Protein AF-A0A2G5R0F3-F1 (afdb_monomer_lite)

Foldseek 3Di:
DDPDPPPVVVVVVVVVVVVVVVLVVVLVVQCVDPLNVVLLVLLVLLLVLLLLLLVLQLVLCVVPVQQCQAQQLNVCSVVLSVLSVQLSVCLSQLVLLSNLLSLLVSLLSLLLRLLLCVVCVRDGVVVSVVVVVVCVPPDSLVSLVSDDFDQFDPVVNVCRSVLSVVLSVVSCVSVDDDPVVVVVQVVCVVVVNHRSSDHSVRSNVSSVSSSSSSLSSSLSSLRSGDLVSVLCCVVVRVVVVVVSPNCPPNRVVSNSVSNPCVVVPDDDD

pLDDT: mean 87.66, std 11.64, range [39.38, 98.75]

Radius of gyration: 23.05 Å; chains: 1; bounding box: 52×32×88 Å

Sequence (269 aa):
MTEPSDDPLAQHLAEIVQTRQAAMDAHAALRQSQPFLNACRRTETLVGDYGLALNAISLMSTRSPTFEAARLSIRIADLLIESAVATMAHIREGLLNPAHREMRFLLEASIKAWWCDSVEPEGEVERKLDFLDDLGAARFRDIVDGLRPRLIAAEEAAGLVHKVTNLYKKLSTRVHASTGGVGVDLRRFERGQYVGFEGVGDLNKANAQFAEVLDISLACAFEAFDGGLLGDIFVQVLDDHPKWAFHKTPLVRSISSHFDYKAERQPPR

Secondary structure (DSSP, 8-state):
-PPPP--HHHHHHHHHHHHHHHHHHHHHHHHHSHHHHHHHHHHHHHHHHHHHHHHHHHHHHTTSHHHHHH-HHHHTHHHHHHHHHHHHHHHHTT-HHHHHHHHHHHHHHHHHHHHHHHHSSSS-HHHHHHHHHHGGG--HHHHHHT---SSS-HHHHHHHHHHHHHHHHHHHTTTS--HHHHHHHHHHHTTT--TT---HHHHHHHHHHHHHHHHHHHHHHHHTS-HHHHHHHIIIIITTSTT-TTTTSHHHHHHHHHT--TTTTSPP-

Structure (mmCIF, N/CA/C/O backbone):
data_AF-A0A2G5R0F3-F1
#
_entry.id   AF-A0A2G5R0F3-F1
#
loop_
_atom_site.group_PDB
_atom_site.id
_atom_site.type_sym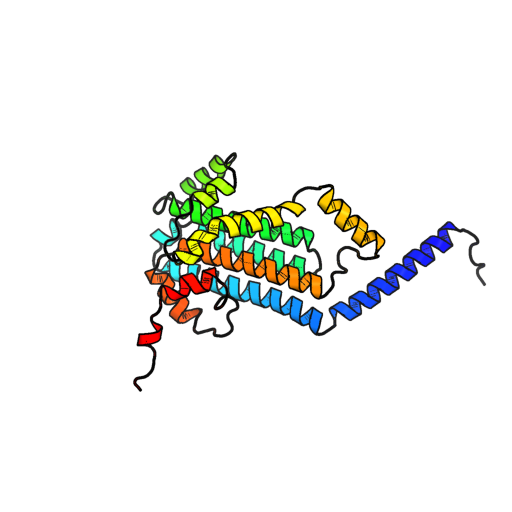bol
_atom_site.label_atom_id
_atom_site.label_alt_id
_atom_site.label_comp_id
_atom_site.label_asym_id
_atom_site.label_entity_id
_atom_site.label_seq_id
_atom_site.pdbx_PDB_ins_code
_atom_site.Cartn_x
_atom_site.Cartn_y
_atom_site.Cartn_z
_atom_site.occupancy
_atom_site.B_iso_or_equiv
_atom_site.auth_seq_id
_atom_site.auth_comp_id
_atom_site.auth_asym_id
_atom_site.auth_atom_id
_atom_site.pdbx_PDB_model_num
ATOM 1 N N . MET A 1 1 ? -26.617 -17.427 51.571 1.00 39.38 1 MET A N 1
ATOM 2 C CA . MET A 1 1 ? -26.698 -15.957 51.478 1.00 39.38 1 MET A CA 1
ATOM 3 C C . MET A 1 1 ? -25.323 -15.428 51.823 1.00 39.38 1 MET A C 1
ATOM 5 O O . MET A 1 1 ? -24.979 -15.393 52.992 1.00 39.38 1 MET A O 1
ATOM 9 N N . THR A 1 2 ? -24.489 -15.191 50.818 1.00 43.16 2 THR A N 1
ATOM 10 C CA . THR A 1 2 ? -23.173 -14.570 51.000 1.00 43.16 2 THR A CA 1
ATOM 11 C C . THR A 1 2 ? -23.390 -13.066 51.069 1.00 43.16 2 THR A C 1
ATOM 13 O O . THR A 1 2 ? -23.987 -12.508 50.148 1.00 43.16 2 THR A O 1
ATOM 16 N N . GLU A 1 3 ? -22.995 -12.444 52.178 1.00 51.59 3 GLU A N 1
ATOM 17 C CA . GLU A 1 3 ? -23.032 -10.990 52.341 1.00 51.59 3 GLU A CA 1
ATOM 18 C C . GLU A 1 3 ? -22.302 -10.317 51.165 1.00 51.59 3 GLU A C 1
ATOM 20 O O . GLU A 1 3 ? -21.252 -10.817 50.743 1.00 51.59 3 GLU A O 1
ATOM 25 N N . PRO A 1 4 ? -22.844 -9.227 50.590 1.00 54.09 4 PRO A N 1
ATOM 26 C CA . PRO A 1 4 ? -22.078 -8.420 49.653 1.00 54.09 4 PRO A CA 1
ATOM 27 C C . PRO A 1 4 ? -20.847 -7.913 50.404 1.00 54.09 4 PRO A C 1
ATOM 29 O O . PRO A 1 4 ? -20.977 -7.329 51.475 1.00 54.09 4 PRO A O 1
ATOM 32 N N . SER A 1 5 ? -19.648 -8.189 49.891 1.00 57.78 5 SER A N 1
ATOM 33 C CA . SER A 1 5 ? -18.439 -7.692 50.537 1.00 57.78 5 SER A CA 1
ATOM 34 C C . SER A 1 5 ? -18.484 -6.163 50.537 1.00 57.78 5 SER A C 1
ATOM 36 O O . SER A 1 5 ? -18.477 -5.549 49.468 1.00 57.78 5 SER A O 1
ATOM 38 N N . ASP A 1 6 ? -18.478 -5.557 51.721 1.00 67.06 6 ASP A N 1
ATOM 39 C CA . ASP A 1 6 ? -18.324 -4.111 51.947 1.00 67.06 6 ASP A CA 1
ATOM 40 C C . ASP A 1 6 ? -16.930 -3.585 51.544 1.00 67.06 6 ASP A C 1
ATOM 42 O O . ASP A 1 6 ? -16.560 -2.469 51.895 1.00 67.06 6 ASP A O 1
ATOM 46 N N . ASP A 1 7 ? -16.135 -4.376 50.814 1.00 82.12 7 ASP A N 1
ATOM 47 C CA . ASP A 1 7 ? -14.859 -3.960 50.243 1.00 82.12 7 ASP A CA 1
ATOM 48 C C . ASP A 1 7 ? -15.104 -2.996 49.062 1.00 82.12 7 ASP A C 1
ATOM 50 O O . ASP A 1 7 ? -15.545 -3.432 47.988 1.00 82.12 7 ASP A O 1
ATOM 54 N N . PRO A 1 8 ? -14.795 -1.692 49.211 1.00 82.94 8 PRO A N 1
ATOM 55 C CA . PRO A 1 8 ? -15.006 -0.703 48.157 1.00 82.94 8 PRO A CA 1
ATOM 56 C C . PRO A 1 8 ? -14.179 -0.998 46.900 1.00 82.94 8 PRO A C 1
ATOM 58 O O . PRO A 1 8 ? -14.578 -0.630 45.795 1.00 82.94 8 PRO A O 1
ATOM 61 N N . LEU A 1 9 ? -13.040 -1.690 47.041 1.00 85.31 9 LEU A N 1
ATOM 62 C CA . LEU A 1 9 ? -12.223 -2.114 45.908 1.00 85.31 9 LEU A CA 1
ATOM 63 C C . LEU A 1 9 ? -12.938 -3.206 45.103 1.00 85.31 9 LEU A C 1
ATOM 65 O O . LEU A 1 9 ? -12.958 -3.144 43.874 1.00 85.31 9 LEU A O 1
ATOM 69 N N . ALA A 1 10 ? -13.550 -4.182 45.778 1.00 86.56 10 ALA A N 1
ATOM 70 C CA . ALA A 1 10 ? -14.300 -5.258 45.133 1.00 86.56 10 ALA A CA 1
ATOM 71 C C . ALA A 1 10 ? -15.528 -4.725 44.377 1.00 86.56 10 ALA A C 1
ATOM 73 O O . ALA A 1 10 ? -15.791 -5.156 43.253 1.00 86.56 10 ALA A O 1
ATOM 74 N N . GLN A 1 11 ? -16.233 -3.744 44.952 1.00 84.62 11 GLN A N 1
ATOM 75 C CA . GLN A 1 11 ? -17.357 -3.070 44.294 1.00 84.62 11 GLN A CA 1
ATOM 76 C C . GLN A 1 11 ? -16.895 -2.301 43.047 1.00 84.62 11 GLN A C 1
ATOM 78 O O . GLN A 1 11 ? -17.442 -2.501 41.963 1.00 84.62 11 GLN A O 1
ATOM 83 N N . HIS A 1 12 ? -15.823 -1.512 43.158 1.00 84.25 12 HIS A N 1
ATOM 84 C CA . HIS A 1 12 ? -15.286 -0.761 42.022 1.00 84.25 12 HIS A CA 1
ATOM 85 C C . HIS A 1 12 ? -14.750 -1.671 40.902 1.00 84.25 12 HIS A C 1
ATOM 87 O O . HIS A 1 12 ? -14.950 -1.410 39.715 1.00 84.25 12 HIS A O 1
ATOM 93 N N . LEU A 1 13 ? -14.102 -2.785 41.257 1.00 86.62 13 LEU A N 1
ATOM 94 C CA . 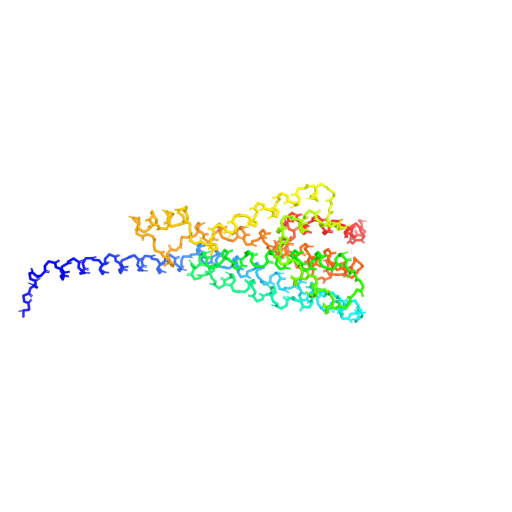LEU A 1 13 ? -13.669 -3.792 40.287 1.00 86.62 13 LEU A CA 1
ATOM 95 C C . LEU A 1 13 ? -14.859 -4.439 39.572 1.00 86.62 13 LEU A C 1
ATOM 97 O O . LEU A 1 13 ? -14.799 -4.620 38.355 1.00 86.62 13 LEU A O 1
ATOM 101 N N . ALA A 1 14 ? -15.940 -4.753 40.290 1.00 88.06 14 ALA A N 1
ATOM 102 C CA . ALA A 1 14 ? -17.153 -5.304 39.692 1.00 88.06 14 ALA A CA 1
ATOM 103 C C . ALA A 1 14 ? -17.791 -4.328 38.686 1.00 88.06 14 ALA A C 1
ATOM 105 O O . ALA A 1 14 ? -18.145 -4.741 37.580 1.00 88.06 14 ALA A O 1
ATOM 106 N N . GLU A 1 15 ? -17.850 -3.032 39.011 1.00 85.62 15 GLU A N 1
ATOM 107 C CA . GLU A 1 15 ? -18.333 -1.979 38.103 1.00 85.62 15 GLU A CA 1
ATOM 108 C C . GLU A 1 15 ? -17.473 -1.858 36.834 1.00 85.62 15 GLU A C 1
ATOM 110 O O . GLU A 1 15 ? -18.000 -1.779 35.717 1.00 85.62 15 GLU A O 1
ATOM 115 N N . ILE A 1 16 ? -16.141 -1.893 36.977 1.00 85.19 16 ILE A N 1
ATOM 116 C CA . ILE A 1 16 ? -15.206 -1.877 35.841 1.00 85.19 16 ILE A CA 1
ATOM 117 C C . ILE A 1 16 ? -15.421 -3.108 34.955 1.00 85.19 16 ILE A C 1
ATOM 119 O O . ILE A 1 16 ? -15.477 -2.980 33.728 1.00 85.19 16 ILE A O 1
ATOM 123 N N . VAL A 1 17 ? -15.538 -4.298 35.552 1.00 86.44 17 VAL A N 1
ATOM 124 C CA . VAL A 1 17 ? -15.759 -5.553 34.819 1.00 86.44 17 VAL A CA 1
ATOM 125 C C . VAL A 1 17 ? -17.082 -5.509 34.062 1.00 86.44 17 VAL A C 1
ATOM 127 O O . VAL A 1 17 ? -17.103 -5.807 32.869 1.00 86.44 17 VAL A O 1
ATOM 130 N N . GLN A 1 18 ? -18.165 -5.073 34.706 1.00 87.12 18 GLN A N 1
ATOM 131 C CA . GLN A 1 18 ? -19.479 -4.974 34.076 1.00 87.12 18 GLN A CA 1
ATOM 132 C C . GLN A 1 18 ? -19.479 -3.981 32.906 1.00 87.12 18 GLN A C 1
ATOM 134 O O . GLN A 1 18 ? -19.981 -4.294 31.825 1.00 87.12 18 GLN A O 1
ATOM 139 N N . THR A 1 19 ? -18.865 -2.810 33.091 1.00 84.50 19 THR A N 1
ATOM 140 C CA . THR A 1 19 ? -18.749 -1.787 32.039 1.00 84.50 19 THR A CA 1
ATOM 141 C C . THR A 1 19 ? -17.955 -2.311 30.841 1.00 84.50 19 THR A C 1
ATOM 143 O O . THR A 1 19 ? -18.348 -2.112 29.690 1.00 84.50 19 THR A O 1
ATOM 146 N N . ARG A 1 20 ? -16.854 -3.029 31.097 1.00 82.62 20 ARG A N 1
ATOM 147 C CA . ARG A 1 20 ? -16.044 -3.652 30.042 1.00 82.62 20 ARG A CA 1
ATOM 148 C C . ARG A 1 20 ? -16.799 -4.752 29.311 1.00 82.62 20 ARG A C 1
ATOM 150 O O . ARG A 1 20 ? -16.728 -4.794 28.087 1.00 82.62 20 ARG A O 1
ATOM 157 N N . GLN A 1 21 ? -17.543 -5.593 30.026 1.00 87.19 21 GLN A N 1
ATOM 158 C CA . GLN A 1 21 ? -18.333 -6.654 29.408 1.00 87.19 21 GLN A CA 1
ATOM 159 C C . GLN A 1 21 ? -19.395 -6.077 28.463 1.00 87.19 21 GLN A C 1
ATOM 161 O O . GLN A 1 21 ? -19.481 -6.496 27.313 1.00 87.19 21 GLN A O 1
ATOM 166 N N . ALA A 1 22 ? -20.124 -5.043 28.894 1.00 86.38 22 ALA A N 1
ATOM 167 C CA . ALA A 1 22 ? -21.110 -4.376 28.044 1.00 86.38 22 ALA A CA 1
ATOM 168 C C . ALA A 1 22 ? -20.476 -3.769 26.776 1.00 86.38 22 ALA A C 1
ATOM 170 O O . ALA A 1 22 ? -21.034 -3.880 25.683 1.00 86.38 22 ALA A O 1
ATOM 171 N N . ALA A 1 23 ? -19.290 -3.162 26.900 1.00 84.19 23 ALA A N 1
ATOM 172 C CA . ALA A 1 23 ? -18.545 -2.652 25.752 1.00 84.19 23 ALA A CA 1
ATOM 173 C C . ALA A 1 23 ? -18.108 -3.782 24.802 1.00 84.19 23 ALA A C 1
ATOM 175 O O . ALA A 1 23 ? -18.239 -3.641 23.584 1.00 84.19 23 ALA A O 1
ATOM 176 N N . MET A 1 24 ? -17.618 -4.905 25.343 1.00 87.19 24 MET A N 1
ATOM 177 C CA . MET A 1 24 ? -17.235 -6.095 24.572 1.00 87.19 24 MET A CA 1
ATOM 178 C C . MET A 1 24 ? -18.415 -6.659 23.781 1.00 87.19 24 MET A C 1
ATOM 180 O O . MET A 1 24 ? -18.272 -6.903 22.584 1.00 87.19 24 MET A O 1
ATOM 184 N N . ASP A 1 25 ? -19.581 -6.797 24.409 1.00 90.31 25 ASP A N 1
ATOM 185 C CA . ASP A 1 25 ? -20.785 -7.329 23.765 1.00 90.31 25 ASP A CA 1
ATOM 186 C C . ASP A 1 25 ? -21.283 -6.393 22.653 1.00 90.31 25 ASP A C 1
ATOM 188 O O . ASP A 1 25 ? -21.579 -6.833 21.538 1.00 90.31 25 ASP A O 1
ATOM 192 N N . ALA A 1 26 ? -21.298 -5.080 22.915 1.00 88.56 26 ALA A N 1
ATOM 193 C CA . ALA A 1 26 ? -21.650 -4.074 21.916 1.00 88.56 26 ALA A CA 1
ATOM 194 C C . ALA A 1 26 ? -20.696 -4.105 20.711 1.00 88.56 26 ALA A C 1
ATOM 196 O O . ALA A 1 26 ? -21.127 -4.010 19.558 1.00 88.56 26 ALA A O 1
ATOM 197 N N . HIS A 1 27 ? -19.398 -4.280 20.957 1.00 89.25 27 HIS A N 1
ATOM 198 C CA . HIS A 1 27 ? -18.410 -4.382 19.891 1.00 89.25 27 HIS A CA 1
ATOM 199 C C . HIS A 1 27 ? -18.498 -5.707 19.126 1.00 89.25 27 HIS A C 1
ATOM 201 O O . HIS A 1 27 ? -18.368 -5.725 17.903 1.00 89.25 27 HIS A O 1
ATOM 207 N N . ALA A 1 28 ? -18.775 -6.818 19.808 1.00 90.94 28 ALA A N 1
ATOM 208 C CA . ALA A 1 28 ? -19.027 -8.098 19.157 1.00 90.94 28 ALA A CA 1
ATOM 209 C C . ALA A 1 28 ? -20.223 -7.994 18.196 1.00 90.94 28 ALA A C 1
ATOM 211 O O . ALA A 1 28 ? -20.120 -8.419 17.044 1.00 90.94 28 ALA A O 1
ATOM 212 N N . ALA A 1 29 ? -21.310 -7.339 18.617 1.00 93.38 29 ALA A N 1
ATOM 213 C CA . ALA A 1 29 ? -22.451 -7.049 17.750 1.00 93.38 29 ALA A CA 1
ATOM 214 C C . ALA A 1 29 ? -22.066 -6.144 16.563 1.00 93.38 29 ALA A C 1
ATOM 216 O O . ALA A 1 29 ? -22.465 -6.410 15.427 1.00 93.38 29 ALA A O 1
ATOM 217 N N . LEU A 1 30 ? -21.234 -5.117 16.787 1.00 92.12 30 LEU A N 1
ATOM 218 C CA . LEU A 1 30 ? -20.715 -4.262 15.716 1.00 92.12 30 LEU A CA 1
ATOM 219 C C . LEU A 1 30 ? -19.907 -5.058 14.683 1.00 92.12 30 LEU A C 1
ATOM 221 O O . LEU A 1 30 ? -20.104 -4.853 13.485 1.00 92.12 30 LEU A O 1
ATOM 225 N N . ARG A 1 31 ? -19.039 -5.983 15.113 1.00 92.44 31 ARG A N 1
ATOM 226 C CA . ARG A 1 31 ? -18.227 -6.820 14.209 1.00 92.44 31 ARG A CA 1
ATOM 227 C C . ARG A 1 31 ? -19.076 -7.723 13.312 1.00 92.44 31 ARG A C 1
ATOM 229 O O . ARG A 1 31 ? -18.654 -8.032 12.202 1.00 92.44 31 ARG A O 1
ATOM 236 N N . GLN A 1 32 ? -20.273 -8.098 13.763 1.00 95.25 32 GLN A N 1
ATOM 237 C CA . GLN A 1 32 ? -21.244 -8.861 12.968 1.00 95.25 32 GLN A CA 1
ATOM 238 C C . GLN A 1 32 ? -22.123 -7.980 12.071 1.00 95.25 32 GLN A C 1
ATOM 240 O O . GLN A 1 32 ? -22.866 -8.485 11.230 1.00 95.25 32 GLN A O 1
ATOM 245 N N . SER A 1 33 ? -22.059 -6.656 12.223 1.00 96.56 33 SER A N 1
ATOM 246 C CA . SER A 1 33 ? -22.854 -5.745 11.406 1.00 96.56 33 SER A CA 1
ATOM 247 C C . SER A 1 33 ? -22.384 -5.739 9.949 1.00 96.56 33 SER A C 1
ATOM 249 O O . SER A 1 33 ? -21.187 -5.769 9.644 1.00 96.56 33 SER A O 1
ATOM 251 N N . GLN A 1 34 ? -23.336 -5.619 9.022 1.00 97.81 34 GLN A N 1
ATOM 252 C CA . GLN A 1 34 ? -23.036 -5.578 7.591 1.00 97.81 34 GLN A CA 1
ATOM 253 C C . GLN A 1 34 ? -22.029 -4.476 7.201 1.00 97.81 34 GLN A C 1
ATOM 255 O O . GLN A 1 34 ? -21.143 -4.760 6.392 1.00 97.81 34 GLN A O 1
ATOM 260 N N . PRO A 1 35 ? -22.092 -3.245 7.753 1.00 96.94 35 PRO A N 1
ATOM 261 C CA . PRO A 1 35 ? -21.106 -2.211 7.448 1.00 96.94 35 PRO A CA 1
ATOM 262 C C . PRO A 1 35 ? -19.678 -2.585 7.864 1.00 96.94 35 PRO A C 1
ATOM 264 O O . PRO A 1 35 ? -18.741 -2.304 7.118 1.00 96.94 35 PRO A O 1
ATOM 267 N N . PHE A 1 36 ? -19.507 -3.246 9.012 1.00 95.50 36 PHE A N 1
ATOM 268 C CA . PHE A 1 36 ? -18.196 -3.702 9.475 1.00 95.50 36 PHE A CA 1
ATOM 269 C C . PHE A 1 36 ? -17.648 -4.805 8.567 1.00 95.50 36 PHE A C 1
ATOM 271 O O . PHE A 1 36 ? -16.534 -4.697 8.055 1.00 95.50 36 PHE A O 1
ATOM 278 N N . LEU A 1 37 ? -18.472 -5.813 8.264 1.00 96.56 37 LEU A N 1
ATOM 279 C CA . LEU A 1 37 ? -18.106 -6.894 7.347 1.00 96.56 37 LEU A CA 1
ATOM 280 C C . LEU A 1 37 ? -17.758 -6.374 5.943 1.00 96.56 37 LEU A C 1
ATOM 282 O O . LEU A 1 37 ? -16.860 -6.899 5.291 1.00 96.56 37 LEU A O 1
ATOM 286 N N . ASN A 1 38 ? -18.432 -5.324 5.464 1.00 97.44 38 ASN A N 1
ATOM 287 C CA . ASN A 1 38 ? -18.097 -4.674 4.192 1.00 97.44 38 ASN A CA 1
ATOM 288 C C . ASN A 1 38 ? -16.723 -4.002 4.234 1.00 97.44 38 ASN A C 1
ATOM 290 O O . ASN A 1 38 ? -15.972 -4.100 3.265 1.00 97.44 38 ASN A O 1
ATOM 294 N N . ALA A 1 39 ? -16.394 -3.331 5.341 1.00 96.62 39 ALA A N 1
ATOM 295 C CA . ALA A 1 39 ? -15.094 -2.697 5.513 1.00 96.62 39 ALA A CA 1
ATOM 296 C C . ALA A 1 39 ? -13.965 -3.742 5.525 1.00 96.62 39 ALA A C 1
ATOM 298 O O . ALA A 1 39 ? -12.973 -3.555 4.826 1.00 96.62 39 ALA A O 1
ATOM 299 N N . CYS A 1 40 ? -14.146 -4.874 6.214 1.00 96.56 40 CYS A N 1
ATOM 300 C CA . CYS A 1 40 ? -13.189 -5.986 6.185 1.00 96.56 40 CYS A CA 1
ATOM 301 C C . CYS A 1 40 ? -13.033 -6.581 4.778 1.00 96.56 40 CYS A C 1
ATOM 303 O O . CYS A 1 40 ? -11.915 -6.720 4.286 1.00 96.56 40 CYS A O 1
ATOM 305 N N . ARG A 1 41 ? -14.148 -6.856 4.084 1.00 97.62 41 ARG A N 1
ATOM 306 C CA . ARG A 1 41 ? -14.119 -7.371 2.703 1.00 97.62 41 ARG A CA 1
ATOM 307 C C . ARG A 1 41 ? -13.433 -6.417 1.735 1.00 97.62 41 ARG A C 1
ATOM 309 O O . ARG A 1 41 ? -12.782 -6.856 0.790 1.00 97.62 41 ARG A O 1
ATOM 316 N N . ARG A 1 42 ? -13.552 -5.104 1.955 1.00 97.25 42 ARG A N 1
ATOM 317 C CA . ARG A 1 42 ? -12.816 -4.113 1.165 1.00 97.25 42 ARG A CA 1
ATOM 318 C C . ARG A 1 42 ? -11.308 -4.273 1.353 1.00 97.25 42 ARG A C 1
ATOM 320 O O . ARG A 1 42 ? -10.595 -4.215 0.356 1.00 97.25 42 ARG A O 1
ATOM 327 N N . THR A 1 43 ? -10.837 -4.490 2.581 1.00 97.19 43 THR A N 1
ATOM 328 C CA . THR A 1 43 ? -9.419 -4.759 2.868 1.00 97.19 43 THR A CA 1
ATOM 329 C C . THR A 1 43 ? -8.941 -6.033 2.172 1.00 97.19 43 THR A C 1
ATOM 331 O O . THR A 1 43 ? -7.898 -6.021 1.529 1.00 97.19 43 THR A O 1
ATOM 334 N N . GLU A 1 44 ? -9.731 -7.107 2.236 1.00 98.06 44 GLU A N 1
ATOM 335 C CA . GLU A 1 44 ? -9.427 -8.383 1.568 1.00 98.06 44 GLU A CA 1
ATOM 336 C C . GLU A 1 44 ? -9.347 -8.225 0.047 1.00 98.06 44 GLU A C 1
ATOM 338 O O . GLU A 1 44 ? -8.401 -8.697 -0.576 1.00 98.06 44 GLU A O 1
ATOM 343 N N . THR A 1 45 ? -10.299 -7.494 -0.542 1.00 98.31 45 THR A N 1
ATOM 344 C CA . THR A 1 45 ? -10.304 -7.193 -1.981 1.00 98.31 45 THR A CA 1
ATOM 345 C C . THR A 1 45 ? -9.037 -6.442 -2.382 1.00 98.31 45 THR A C 1
ATOM 347 O O . THR A 1 45 ? -8.420 -6.785 -3.380 1.00 98.31 45 THR A O 1
ATOM 350 N N . LEU A 1 46 ? -8.624 -5.440 -1.595 1.00 98.56 46 LEU A N 1
ATOM 351 C CA . LEU A 1 46 ? -7.407 -4.671 -1.866 1.00 98.56 46 LEU A CA 1
ATOM 352 C C . LEU A 1 46 ? -6.160 -5.560 -1.904 1.00 98.56 46 LEU A C 1
ATOM 354 O O . LEU A 1 46 ? -5.368 -5.426 -2.829 1.00 98.56 46 LEU A O 1
ATOM 358 N N . VAL A 1 47 ? -5.995 -6.468 -0.937 1.00 98.56 47 VAL A N 1
ATOM 359 C CA . VAL A 1 47 ? -4.836 -7.375 -0.900 1.00 98.56 47 VAL A CA 1
ATOM 360 C C . VAL A 1 47 ? -4.896 -8.418 -2.009 1.00 98.56 47 VAL A C 1
ATOM 362 O O . VAL A 1 47 ? -3.883 -8.657 -2.658 1.00 98.56 47 VAL A O 1
ATOM 365 N N . GLY A 1 48 ? -6.065 -9.012 -2.260 1.00 98.44 48 GLY A N 1
ATOM 366 C CA . GLY A 1 48 ? -6.234 -9.996 -3.330 1.00 98.44 48 GLY A CA 1
ATOM 367 C C . GLY A 1 48 ? -5.919 -9.410 -4.707 1.00 98.44 48 GLY A C 1
ATOM 368 O O . GLY A 1 48 ? -5.131 -9.977 -5.459 1.00 98.44 48 GLY A O 1
ATOM 369 N N . ASP A 1 49 ? -6.466 -8.230 -4.998 1.00 98.50 49 ASP A N 1
ATOM 370 C CA . ASP A 1 49 ? -6.227 -7.518 -6.254 1.00 98.50 49 ASP A CA 1
ATOM 371 C C . ASP A 1 49 ? -4.774 -7.034 -6.382 1.00 98.50 49 ASP A C 1
ATOM 373 O O . ASP A 1 49 ? -4.216 -7.026 -7.480 1.00 98.50 49 ASP A O 1
ATOM 377 N N . TYR A 1 50 ? -4.143 -6.650 -5.272 1.00 98.69 50 TYR A N 1
ATOM 378 C CA . TYR A 1 50 ? -2.732 -6.271 -5.240 1.00 98.69 50 TYR A CA 1
ATOM 379 C C . TYR A 1 50 ? -1.821 -7.468 -5.543 1.00 98.69 50 TYR A C 1
ATOM 381 O O . TYR A 1 50 ? -0.959 -7.389 -6.418 1.00 98.69 50 TYR A O 1
ATOM 389 N N . GLY A 1 51 ? -2.062 -8.600 -4.875 1.00 98.00 51 GLY A N 1
ATOM 390 C CA . GLY A 1 51 ? -1.328 -9.843 -5.099 1.00 98.00 51 GLY A CA 1
ATOM 391 C C . GLY A 1 51 ? -1.498 -10.376 -6.521 1.00 98.00 51 GLY A C 1
ATOM 392 O O . GLY A 1 51 ? -0.522 -10.821 -7.116 1.00 98.00 51 GLY A O 1
ATOM 393 N N . LEU A 1 52 ? -2.699 -10.269 -7.107 1.00 97.69 52 LEU A N 1
ATOM 394 C CA . LEU A 1 52 ? -2.937 -10.629 -8.510 1.00 97.69 52 LEU A CA 1
ATOM 395 C C . LEU A 1 52 ? -1.977 -9.892 -9.454 1.00 97.69 52 LEU A C 1
ATOM 397 O O . LEU A 1 52 ? -1.369 -10.521 -10.317 1.00 97.69 52 LEU A O 1
ATOM 401 N N . ALA A 1 53 ? -1.819 -8.579 -9.281 1.00 97.56 53 ALA A N 1
ATOM 402 C CA . ALA A 1 53 ? -0.954 -7.781 -10.142 1.00 97.56 53 ALA A CA 1
ATOM 403 C C . ALA A 1 53 ? 0.533 -8.114 -9.952 1.00 97.56 53 ALA A C 1
ATOM 405 O O . ALA A 1 53 ? 1.237 -8.289 -10.944 1.00 97.56 53 ALA A O 1
ATOM 406 N N . LEU A 1 54 ? 1.008 -8.270 -8.711 1.00 97.06 54 LEU A N 1
ATOM 407 C CA . LEU A 1 54 ? 2.400 -8.666 -8.462 1.00 97.06 54 LEU A CA 1
ATOM 408 C C . LEU A 1 54 ? 2.715 -10.071 -8.991 1.00 97.06 54 LEU A C 1
ATOM 410 O O . LEU A 1 54 ? 3.763 -10.279 -9.599 1.00 97.06 54 LEU A O 1
ATOM 414 N N . ASN A 1 55 ? 1.789 -11.017 -8.835 1.00 95.19 55 ASN A N 1
ATOM 415 C CA . ASN A 1 55 ? 1.940 -12.359 -9.394 1.00 95.19 55 ASN A CA 1
ATOM 416 C C . ASN A 1 55 ? 1.946 -12.334 -10.927 1.00 95.19 55 ASN A C 1
ATOM 418 O O . ASN A 1 55 ? 2.701 -13.081 -11.542 1.00 95.19 55 ASN A O 1
ATOM 422 N N . ALA A 1 56 ? 1.151 -11.463 -11.556 1.00 95.31 56 ALA A N 1
ATOM 423 C CA . ALA A 1 56 ? 1.185 -11.278 -13.005 1.00 95.31 56 ALA A CA 1
ATOM 424 C C . ALA A 1 56 ? 2.534 -10.710 -13.478 1.00 95.31 56 ALA A C 1
ATOM 426 O O . ALA A 1 56 ? 3.079 -11.196 -14.467 1.00 95.31 56 ALA A O 1
ATOM 427 N N . ILE A 1 57 ? 3.100 -9.739 -12.747 1.00 94.56 57 ILE A N 1
ATOM 428 C CA . ILE A 1 57 ? 4.452 -9.209 -12.994 1.00 94.56 57 ILE A CA 1
ATOM 429 C C . ILE A 1 57 ? 5.492 -10.328 -12.901 1.00 94.56 57 ILE A C 1
ATOM 431 O O . ILE A 1 57 ? 6.266 -10.514 -13.837 1.00 94.56 57 ILE A O 1
ATOM 435 N N . SER A 1 58 ? 5.485 -11.094 -11.807 1.00 92.00 58 SER A N 1
ATOM 436 C CA . SER A 1 58 ? 6.425 -12.200 -11.595 1.00 92.00 58 SER A CA 1
ATOM 437 C C . SER A 1 58 ? 6.284 -13.287 -12.664 1.00 92.00 58 SER A C 1
ATOM 439 O O . SER A 1 58 ? 7.274 -13.732 -13.234 1.00 92.00 58 SER A O 1
ATOM 441 N N . LEU A 1 59 ? 5.059 -13.673 -13.030 1.00 92.56 59 LEU A N 1
ATOM 442 C CA . LEU A 1 59 ? 4.845 -14.651 -14.095 1.00 92.56 59 LEU A CA 1
ATOM 443 C C . LEU A 1 59 ? 5.388 -14.143 -15.436 1.00 92.56 59 LEU A C 1
ATOM 445 O O . LEU A 1 59 ? 6.072 -14.875 -16.150 1.00 92.56 59 LEU A O 1
ATOM 449 N N . MET A 1 60 ? 5.112 -12.887 -15.781 1.00 93.12 60 MET A N 1
ATOM 450 C CA . MET A 1 60 ? 5.555 -12.304 -17.046 1.00 93.12 60 MET A CA 1
ATOM 451 C C . MET A 1 60 ? 7.062 -12.062 -17.090 1.00 93.12 60 MET A C 1
ATOM 453 O O . MET A 1 60 ? 7.647 -12.153 -18.170 1.00 93.12 60 MET A O 1
ATOM 457 N N . SER A 1 61 ? 7.711 -11.820 -15.947 1.00 91.00 61 SER A N 1
ATOM 458 C CA . SER A 1 61 ? 9.162 -11.637 -15.885 1.00 91.00 61 SER A CA 1
ATOM 459 C C . SER A 1 61 ? 9.931 -12.888 -16.282 1.00 91.00 61 SER A C 1
ATOM 461 O O . SER A 1 61 ? 10.988 -12.764 -16.892 1.00 91.00 61 SER A O 1
ATOM 463 N N . THR A 1 62 ? 9.369 -14.081 -16.051 1.00 90.62 62 THR A N 1
ATOM 464 C CA . THR A 1 62 ? 9.990 -15.360 -16.451 1.00 90.62 62 THR A CA 1
ATOM 465 C C . THR A 1 62 ? 10.239 -15.475 -17.958 1.00 90.62 62 THR A C 1
ATOM 467 O O . THR A 1 62 ? 11.080 -16.256 -18.404 1.00 90.62 62 THR A O 1
ATOM 470 N N . ARG A 1 63 ? 9.553 -14.657 -18.772 1.00 89.06 63 ARG A N 1
ATOM 471 C CA . ARG A 1 63 ? 9.783 -14.559 -20.223 1.00 89.06 63 ARG A CA 1
ATOM 472 C C . ARG A 1 63 ? 11.129 -13.911 -20.564 1.00 89.06 63 ARG A C 1
ATOM 474 O O . ARG A 1 63 ? 11.573 -14.020 -21.704 1.00 89.06 63 ARG A O 1
ATOM 481 N N . SER A 1 64 ? 11.771 -13.253 -19.599 1.00 88.12 64 SER A N 1
ATOM 482 C CA . SER A 1 64 ? 13.107 -12.671 -19.708 1.00 88.12 64 SER A CA 1
ATOM 483 C C . SER A 1 64 ? 13.911 -12.965 -18.431 1.00 88.12 64 SER A C 1
ATOM 485 O O . SER A 1 64 ? 13.967 -12.131 -17.526 1.00 88.12 64 SER A O 1
ATOM 487 N N . PRO A 1 65 ? 14.565 -14.141 -18.339 1.00 85.62 65 PRO A N 1
ATOM 488 C CA . PRO A 1 65 ? 15.269 -14.560 -17.124 1.00 85.62 65 PRO A CA 1
ATOM 489 C C . PRO A 1 65 ? 16.368 -13.590 -16.678 1.00 85.62 65 PRO A C 1
ATOM 491 O O . PRO A 1 65 ? 16.551 -13.365 -15.487 1.00 85.62 65 PRO A O 1
ATOM 494 N N . THR A 1 66 ? 17.078 -12.968 -17.625 1.00 87.06 66 THR A N 1
ATOM 495 C CA . THR A 1 66 ? 18.098 -11.952 -17.320 1.00 87.06 66 THR A CA 1
ATOM 496 C C . THR A 1 66 ? 17.480 -10.717 -16.670 1.00 87.06 66 THR A C 1
ATOM 498 O O . THR A 1 66 ? 18.038 -10.163 -15.728 1.00 87.06 66 THR A O 1
ATOM 501 N N . PHE A 1 67 ? 16.309 -10.295 -17.153 1.00 87.00 67 PHE A N 1
ATOM 502 C CA . PHE A 1 67 ? 15.585 -9.169 -16.579 1.00 87.00 67 PHE A CA 1
ATOM 503 C C . PHE A 1 67 ? 15.065 -9.513 -15.182 1.00 87.00 67 PHE A C 1
ATOM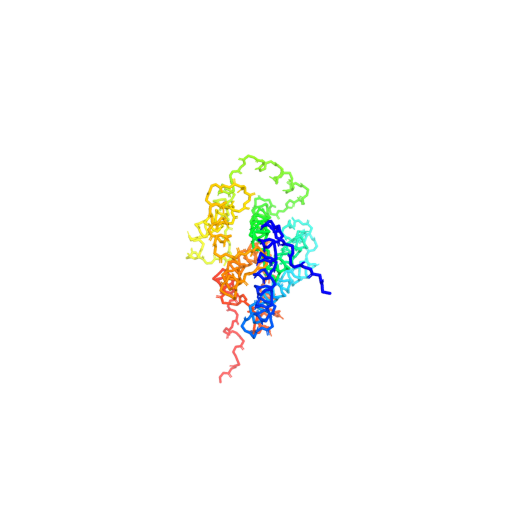 505 O O . PHE A 1 67 ? 15.306 -8.763 -14.243 1.00 87.00 67 PHE A O 1
ATOM 512 N N . GLU A 1 68 ? 14.408 -10.661 -15.024 1.00 86.44 68 GLU A N 1
ATOM 513 C CA . GLU A 1 68 ? 13.926 -11.142 -13.726 1.00 86.44 68 GLU A CA 1
ATOM 514 C C . GLU A 1 68 ? 15.056 -11.229 -12.691 1.00 86.44 68 GLU A C 1
ATOM 516 O O . GLU A 1 68 ? 14.912 -10.745 -11.567 1.00 86.44 68 GLU A O 1
ATOM 521 N N . ALA A 1 69 ? 16.200 -11.798 -13.080 1.00 86.06 69 ALA A N 1
ATOM 522 C CA . ALA A 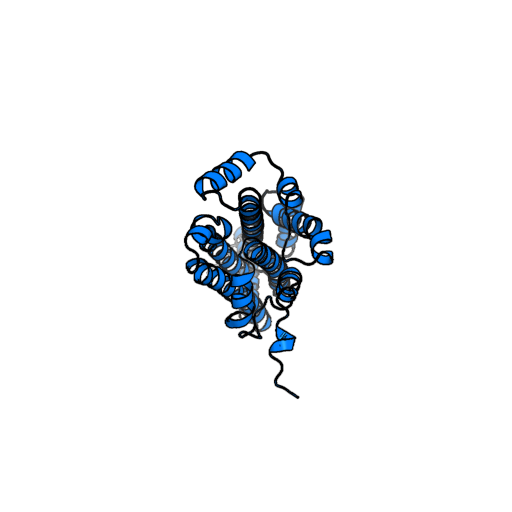1 69 ? 17.350 -11.958 -12.202 1.00 86.06 69 ALA A CA 1
ATOM 523 C C . ALA A 1 69 ? 17.922 -10.615 -11.732 1.00 86.06 69 ALA A C 1
ATOM 525 O O . ALA A 1 69 ? 18.388 -10.538 -10.598 1.00 86.06 69 ALA A O 1
ATOM 526 N N . ALA A 1 70 ? 17.855 -9.575 -12.568 1.00 88.19 70 ALA A N 1
ATOM 527 C CA . ALA A 1 70 ? 18.385 -8.253 -12.259 1.00 88.19 70 ALA A CA 1
ATOM 528 C C . ALA A 1 70 ? 17.434 -7.388 -11.414 1.00 88.19 70 ALA A C 1
ATOM 530 O O . ALA A 1 70 ? 17.900 -6.467 -10.752 1.00 88.19 70 ALA A O 1
ATOM 531 N N . ARG A 1 71 ? 16.111 -7.605 -11.422 1.00 90.75 71 ARG A N 1
ATOM 532 C CA . ARG A 1 71 ? 15.147 -6.656 -10.820 1.00 90.75 71 ARG A CA 1
ATOM 533 C C . ARG A 1 71 ? 14.879 -6.920 -9.346 1.00 90.75 71 ARG A C 1
ATOM 535 O O . ARG A 1 71 ? 14.172 -7.861 -8.994 1.00 90.75 71 ARG A O 1
ATOM 542 N N . LEU A 1 72 ? 15.334 -6.018 -8.480 1.00 92.31 72 LEU A N 1
ATOM 543 C CA . LEU A 1 72 ? 15.085 -6.113 -7.043 1.00 92.31 72 LEU A CA 1
ATOM 544 C C . LEU A 1 72 ? 13.583 -6.045 -6.725 1.00 92.31 72 LEU A C 1
ATOM 546 O O . LEU A 1 72 ? 13.099 -6.837 -5.922 1.00 92.31 72 LEU A O 1
ATOM 550 N N . SER A 1 73 ? 12.838 -5.154 -7.387 1.00 91.62 73 SER A N 1
ATOM 551 C CA . SER A 1 73 ? 11.382 -4.993 -7.218 1.00 91.62 73 SER A CA 1
ATOM 552 C C . SER A 1 73 ? 10.580 -6.278 -7.447 1.00 91.62 73 SER A C 1
ATOM 554 O O . SER A 1 73 ? 9.579 -6.496 -6.768 1.00 91.62 73 SER A O 1
ATOM 556 N N . ILE A 1 74 ? 11.038 -7.150 -8.350 1.00 91.75 74 ILE A N 1
ATOM 557 C CA . ILE A 1 74 ? 10.421 -8.458 -8.611 1.00 91.75 74 ILE A CA 1
ATOM 558 C C . ILE A 1 74 ? 10.833 -9.457 -7.532 1.00 91.75 74 ILE A C 1
ATOM 560 O O . ILE A 1 74 ? 9.999 -10.183 -6.999 1.00 91.75 74 ILE A O 1
ATOM 564 N N . ARG A 1 75 ? 12.116 -9.465 -7.162 1.00 91.38 75 ARG A N 1
ATOM 565 C CA . ARG A 1 75 ? 12.680 -10.418 -6.194 1.00 91.38 75 ARG A CA 1
ATOM 566 C C . ARG A 1 75 ? 12.162 -10.223 -4.771 1.00 91.38 75 ARG A C 1
ATOM 568 O O . ARG A 1 75 ? 12.209 -11.166 -3.989 1.00 91.38 75 ARG A O 1
ATOM 575 N N . ILE A 1 76 ? 11.647 -9.038 -4.447 1.00 93.19 76 ILE A N 1
ATOM 576 C CA . ILE A 1 76 ? 11.003 -8.761 -3.158 1.00 93.19 76 ILE A CA 1
ATOM 577 C C . ILE A 1 76 ? 9.471 -8.833 -3.212 1.00 93.19 76 ILE A C 1
ATOM 579 O O . ILE A 1 76 ? 8.829 -8.454 -2.236 1.00 93.19 76 ILE A O 1
ATOM 583 N N . ALA A 1 77 ? 8.859 -9.283 -4.314 1.00 94.19 77 ALA A N 1
ATOM 584 C CA . ALA A 1 77 ? 7.400 -9.295 -4.447 1.00 94.19 77 ALA A CA 1
ATOM 585 C C . ALA A 1 77 ? 6.712 -10.037 -3.285 1.00 94.19 77 ALA A C 1
ATOM 587 O O . ALA A 1 77 ? 5.755 -9.510 -2.718 1.00 94.19 77 ALA A O 1
ATOM 588 N N . ASP A 1 78 ? 7.256 -11.180 -2.857 1.00 94.94 78 ASP A N 1
ATOM 589 C CA . ASP A 1 78 ? 6.745 -11.938 -1.707 1.00 94.94 78 ASP A CA 1
ATOM 590 C C . ASP A 1 78 ? 6.784 -11.129 -0.405 1.00 94.94 78 ASP A C 1
ATOM 592 O O . ASP A 1 78 ? 5.811 -11.131 0.344 1.00 94.94 78 ASP A O 1
ATOM 596 N N . LEU A 1 79 ? 7.853 -10.362 -0.170 1.00 96.19 79 LEU A N 1
ATOM 597 C CA . LEU A 1 79 ? 7.971 -9.470 0.990 1.00 96.19 79 LEU A CA 1
ATOM 598 C C . LEU A 1 79 ? 6.894 -8.373 0.966 1.00 96.19 79 LEU A C 1
ATOM 600 O O . LEU A 1 79 ? 6.317 -8.025 1.998 1.00 96.19 79 LEU A O 1
ATOM 604 N N . LEU A 1 80 ? 6.595 -7.826 -0.217 1.00 98.00 80 LEU A N 1
ATOM 605 C CA . LEU A 1 80 ? 5.545 -6.820 -0.368 1.00 98.00 80 LEU A CA 1
ATOM 606 C C . LEU A 1 80 ? 4.144 -7.427 -0.174 1.00 98.00 80 LEU A C 1
ATOM 608 O O . LEU A 1 80 ? 3.279 -6.795 0.439 1.00 98.00 80 LEU A O 1
ATOM 612 N N . ILE A 1 81 ? 3.910 -8.646 -0.673 1.00 98.06 81 ILE A N 1
ATOM 613 C CA . ILE A 1 81 ? 2.656 -9.389 -0.476 1.00 98.06 81 ILE A CA 1
ATOM 614 C C . ILE A 1 81 ? 2.472 -9.731 1.004 1.00 98.06 81 ILE A C 1
ATOM 616 O O . ILE A 1 81 ? 1.391 -9.498 1.548 1.00 98.06 81 ILE A O 1
ATOM 620 N N . GLU A 1 82 ? 3.515 -10.223 1.673 1.00 98.19 82 GLU A N 1
ATOM 621 C CA . GLU A 1 82 ? 3.506 -10.530 3.104 1.00 98.19 82 GLU A CA 1
ATOM 622 C C . GLU A 1 82 ? 3.115 -9.296 3.923 1.00 98.19 82 GLU A C 1
ATOM 624 O O . GLU A 1 82 ? 2.184 -9.353 4.730 1.00 98.19 82 GLU A O 1
ATOM 629 N N . SER A 1 83 ? 3.737 -8.148 3.644 1.00 98.38 83 SER A N 1
ATOM 630 C CA . SER A 1 83 ? 3.420 -6.883 4.312 1.00 98.38 83 SER A CA 1
ATOM 631 C C . SER A 1 83 ? 1.973 -6.420 4.065 1.00 98.38 83 SER A C 1
ATOM 633 O O . SER A 1 83 ? 1.279 -5.953 4.980 1.00 98.38 83 SER A O 1
ATOM 635 N N . ALA A 1 84 ? 1.452 -6.603 2.847 1.00 98.50 84 ALA A N 1
ATOM 636 C CA . ALA A 1 84 ? 0.053 -6.312 2.534 1.00 98.50 84 ALA A CA 1
ATOM 637 C C . ALA A 1 84 ? -0.918 -7.236 3.300 1.00 98.50 84 ALA A C 1
ATOM 639 O O . ALA A 1 84 ? -1.917 -6.765 3.856 1.00 98.50 84 ALA A O 1
ATOM 640 N N . VAL A 1 85 ? -0.613 -8.534 3.394 1.00 98.50 85 VAL A N 1
ATOM 641 C CA . VAL A 1 85 ? -1.401 -9.516 4.159 1.00 98.50 85 VAL A CA 1
ATOM 642 C C . VAL A 1 85 ? -1.361 -9.208 5.659 1.00 98.50 85 VAL A C 1
ATOM 644 O O . VAL A 1 85 ? -2.412 -9.200 6.307 1.00 98.50 85 VAL A O 1
ATOM 647 N N . ALA A 1 86 ? -0.187 -8.884 6.206 1.00 98.38 86 ALA A N 1
ATOM 648 C CA . ALA A 1 86 ? -0.023 -8.481 7.601 1.00 98.38 86 ALA A CA 1
ATOM 649 C C . ALA A 1 86 ? -0.830 -7.210 7.914 1.00 98.38 86 ALA A C 1
ATOM 651 O O . ALA A 1 86 ? -1.573 -7.158 8.899 1.00 98.38 86 ALA A O 1
ATOM 652 N N . THR A 1 87 ? -0.781 -6.214 7.022 1.00 98.31 87 THR A N 1
ATOM 653 C CA . THR A 1 87 ? -1.597 -4.997 7.124 1.00 98.31 87 THR A CA 1
ATOM 654 C C . THR A 1 87 ? -3.090 -5.327 7.167 1.00 98.31 87 THR A C 1
ATOM 656 O O . THR A 1 87 ? -3.810 -4.807 8.023 1.00 98.31 87 THR A O 1
ATOM 659 N N . MET A 1 88 ? -3.571 -6.218 6.292 1.00 98.06 88 MET A N 1
ATOM 660 C CA . MET A 1 88 ? -4.969 -6.657 6.298 1.00 98.06 88 MET A CA 1
ATOM 661 C C . MET A 1 88 ? -5.353 -7.338 7.611 1.00 98.06 88 MET A C 1
ATOM 663 O O . MET A 1 88 ? -6.399 -7.004 8.174 1.00 98.06 88 MET A O 1
ATOM 667 N N . ALA A 1 89 ? -4.531 -8.264 8.110 1.00 97.06 89 ALA A N 1
ATOM 668 C CA . ALA A 1 89 ? -4.785 -8.942 9.379 1.00 97.06 89 ALA A CA 1
ATOM 669 C C . ALA A 1 89 ? -4.895 -7.928 10.527 1.00 97.06 89 ALA A C 1
ATOM 671 O O . ALA A 1 89 ? -5.858 -7.947 11.294 1.00 97.06 89 ALA A O 1
ATOM 672 N N . HIS A 1 90 ? -3.972 -6.966 10.588 1.00 95.88 90 HIS A N 1
ATOM 673 C CA . HIS A 1 90 ? -4.012 -5.902 11.582 1.00 95.88 90 HIS A CA 1
ATOM 674 C C . HIS A 1 90 ? -5.266 -5.026 11.476 1.00 95.88 90 HIS A C 1
ATOM 676 O O . HIS A 1 90 ? -5.893 -4.756 12.496 1.00 95.88 90 HIS A O 1
ATOM 682 N N . ILE A 1 91 ? -5.675 -4.608 10.274 1.00 94.81 91 ILE A N 1
ATOM 683 C CA . ILE A 1 91 ? -6.890 -3.795 10.092 1.00 94.81 91 ILE A CA 1
ATOM 684 C C . ILE A 1 91 ? -8.140 -4.561 10.543 1.00 94.81 91 ILE A C 1
ATOM 686 O O . ILE A 1 91 ? -8.976 -3.999 11.251 1.00 94.81 91 ILE A O 1
ATOM 690 N N . ARG A 1 92 ? -8.262 -5.843 10.178 1.00 92.69 92 ARG A N 1
ATOM 691 C CA . ARG A 1 92 ? -9.416 -6.687 10.538 1.00 92.69 92 ARG A CA 1
ATOM 692 C C . ARG A 1 92 ? -9.541 -6.901 12.046 1.00 92.69 92 ARG A C 1
ATOM 694 O O . ARG A 1 92 ? -10.648 -6.900 12.588 1.00 92.69 92 ARG A O 1
ATOM 701 N N . GLU A 1 93 ? -8.411 -7.025 12.730 1.00 90.38 93 GLU A N 1
ATOM 702 C CA . GLU A 1 93 ? -8.372 -7.165 14.186 1.00 90.38 93 GLU A CA 1
ATOM 703 C C . GLU A 1 93 ? -8.386 -5.829 14.942 1.00 90.38 93 GLU A C 1
ATOM 705 O O . GLU A 1 93 ? -8.269 -5.814 16.163 1.00 90.38 93 GLU A O 1
ATOM 710 N N . GLY A 1 94 ? -8.556 -4.696 14.250 1.00 87.38 94 GLY A N 1
ATOM 711 C CA . GLY A 1 94 ? -8.578 -3.373 14.887 1.00 87.38 94 GLY A CA 1
ATOM 712 C C . GLY A 1 94 ? -7.195 -2.886 15.347 1.00 87.38 94 GLY A C 1
ATOM 713 O O . GLY A 1 94 ? -7.043 -1.841 15.968 1.00 87.38 94 GLY A O 1
ATOM 714 N N . LEU A 1 95 ? -6.121 -3.582 14.989 1.00 90.31 95 LEU A N 1
ATOM 715 C CA . LEU A 1 95 ? -4.747 -3.219 15.331 1.00 90.31 95 LEU A CA 1
ATOM 716 C C . LEU A 1 95 ? -4.197 -2.131 14.390 1.00 90.31 95 LEU A C 1
ATOM 718 O O . LEU A 1 95 ? -3.205 -2.324 13.687 1.00 90.31 95 LEU A O 1
ATOM 722 N N . LEU A 1 96 ? -4.820 -0.948 14.380 1.00 89.25 96 LEU A N 1
ATOM 723 C CA . LEU A 1 96 ? -4.516 0.100 13.391 1.00 89.25 96 LEU A CA 1
ATOM 724 C C . LEU A 1 96 ? -3.124 0.725 13.541 1.00 89.25 96 LEU A C 1
ATOM 726 O O . LEU A 1 96 ? -2.533 1.147 12.549 1.00 89.25 96 LEU A O 1
ATOM 730 N N . ASN A 1 97 ? -2.575 0.776 14.757 1.00 87.75 97 ASN A N 1
ATOM 731 C CA . ASN A 1 97 ? -1.215 1.278 14.977 1.00 87.75 97 ASN A CA 1
ATOM 732 C C . ASN A 1 97 ? -0.163 0.338 14.352 1.00 87.75 97 ASN A C 1
ATOM 734 O O . ASN A 1 97 ? 0.653 0.820 13.563 1.00 87.75 97 ASN A O 1
ATOM 738 N N . PRO A 1 98 ? -0.180 -0.984 14.625 1.00 91.81 98 PRO A N 1
ATOM 739 C CA . PRO A 1 98 ? 0.594 -1.954 13.853 1.00 91.81 98 PRO A CA 1
ATOM 740 C C . PRO A 1 98 ? 0.366 -1.854 12.342 1.00 91.81 98 PRO A C 1
ATOM 742 O O . PRO A 1 98 ? 1.345 -1.729 11.615 1.00 91.81 98 PRO A O 1
ATOM 745 N N . ALA A 1 99 ? -0.888 -1.772 11.882 1.00 94.75 99 ALA A N 1
ATOM 746 C CA . ALA A 1 99 ? -1.191 -1.622 10.456 1.00 94.75 99 ALA A CA 1
ATOM 747 C C . ALA A 1 99 ? -0.511 -0.390 9.833 1.00 94.75 99 ALA A C 1
ATOM 749 O O . ALA A 1 99 ? -0.008 -0.454 8.719 1.00 94.75 99 ALA A O 1
ATOM 750 N N . HIS A 1 100 ? -0.465 0.745 10.539 1.00 92.81 100 HIS A N 1
ATOM 751 C CA . HIS A 1 100 ? 0.219 1.954 10.065 1.00 92.81 100 HIS A CA 1
ATOM 752 C C . HIS A 1 100 ? 1.733 1.769 9.919 1.00 92.81 100 HIS A C 1
ATOM 754 O O . HIS A 1 100 ? 2.326 2.314 8.988 1.00 92.81 100 HIS A O 1
ATOM 760 N N . ARG A 1 101 ? 2.364 1.035 10.842 1.00 93.06 101 ARG A N 1
ATOM 761 C CA . ARG A 1 101 ? 3.800 0.736 10.759 1.00 93.06 101 ARG A CA 1
ATOM 762 C C . ARG A 1 101 ? 4.091 -0.183 9.577 1.00 93.06 101 ARG A C 1
ATOM 764 O O . ARG A 1 101 ? 5.027 0.089 8.834 1.00 93.06 101 ARG A O 1
ATOM 771 N N . GLU A 1 102 ? 3.236 -1.175 9.365 1.00 97.06 102 GLU A N 1
ATOM 772 C CA . GLU A 1 102 ? 3.344 -2.109 8.247 1.00 97.06 102 GLU A CA 1
ATOM 773 C C . GLU A 1 102 ? 3.146 -1.404 6.896 1.00 97.06 102 GLU A C 1
ATOM 775 O O . GLU A 1 102 ? 3.993 -1.479 6.014 1.00 97.06 102 GLU A O 1
ATOM 780 N N . MET A 1 103 ? 2.118 -0.557 6.780 1.00 97.94 103 MET A N 1
ATOM 781 C CA . MET A 1 103 ? 1.913 0.320 5.620 1.00 97.94 103 MET A CA 1
ATOM 782 C C . MET A 1 103 ? 3.125 1.216 5.320 1.00 97.94 103 MET A C 1
ATOM 784 O O . MET A 1 103 ? 3.426 1.476 4.155 1.00 97.94 103 MET A O 1
ATOM 788 N N . ARG A 1 104 ? 3.813 1.725 6.356 1.00 96.19 104 ARG A N 1
ATOM 789 C CA . ARG A 1 104 ? 5.040 2.518 6.175 1.00 96.19 104 ARG A CA 1
ATOM 790 C C . ARG A 1 104 ? 6.136 1.671 5.550 1.00 96.19 104 ARG A C 1
ATOM 792 O O . ARG A 1 104 ? 6.790 2.145 4.627 1.00 96.19 104 ARG A O 1
ATOM 799 N N . PHE A 1 105 ? 6.347 0.473 6.089 1.00 95.62 105 PHE A N 1
ATOM 800 C CA . PHE A 1 105 ? 7.344 -0.459 5.588 1.00 95.62 105 PHE A CA 1
ATOM 801 C C . PHE A 1 105 ? 7.065 -0.812 4.124 1.00 95.62 105 PHE A C 1
ATOM 803 O O . PHE A 1 105 ? 7.944 -0.610 3.294 1.00 95.62 105 PHE A O 1
ATOM 810 N N . LEU A 1 106 ? 5.831 -1.202 3.791 1.00 98.00 106 LEU A N 1
ATOM 811 C CA . LEU A 1 106 ? 5.417 -1.515 2.422 1.00 98.00 106 LEU A CA 1
ATOM 812 C C . LEU A 1 106 ? 5.705 -0.367 1.446 1.00 98.00 106 LEU A C 1
ATOM 814 O O . LEU A 1 106 ? 6.303 -0.576 0.389 1.00 98.00 106 LEU A O 1
ATOM 818 N N . LEU A 1 107 ? 5.318 0.859 1.816 1.00 97.62 107 LEU A N 1
ATOM 819 C CA . LEU A 1 107 ? 5.584 2.060 1.023 1.00 97.62 107 LEU A CA 1
ATOM 820 C C . LEU A 1 107 ? 7.091 2.284 0.827 1.00 97.62 107 LEU A C 1
ATOM 822 O O . LEU A 1 107 ? 7.544 2.528 -0.290 1.00 97.62 107 LEU A O 1
ATOM 826 N N . GLU A 1 108 ? 7.861 2.211 1.913 1.00 95.31 108 GLU A N 1
ATOM 827 C CA . GLU A 1 108 ? 9.302 2.455 1.901 1.00 95.31 108 GLU A CA 1
ATOM 828 C C . GLU A 1 108 ? 10.053 1.412 1.066 1.00 95.31 108 GLU A C 1
ATOM 830 O O . GLU A 1 108 ? 10.867 1.786 0.222 1.00 95.31 108 GLU A O 1
ATOM 835 N N . ALA A 1 109 ? 9.747 0.128 1.261 1.00 95.38 109 ALA A N 1
ATOM 836 C CA . ALA A 1 109 ? 10.349 -0.983 0.532 1.00 95.38 109 ALA A CA 1
ATOM 837 C C . ALA A 1 109 ? 10.067 -0.887 -0.974 1.00 95.38 109 ALA A C 1
ATOM 839 O O . ALA A 1 109 ? 10.989 -1.011 -1.776 1.00 95.38 109 ALA A O 1
ATOM 840 N N . SER A 1 110 ? 8.823 -0.576 -1.357 1.00 97.38 110 SER A N 1
ATOM 841 C CA . SER A 1 110 ? 8.430 -0.434 -2.768 1.00 97.38 110 SER A CA 1
ATOM 842 C C . SER A 1 110 ? 9.218 0.669 -3.479 1.00 97.38 110 SER A C 1
ATOM 844 O O . SER A 1 110 ? 9.739 0.467 -4.574 1.00 97.38 110 SER A O 1
ATOM 846 N N . ILE A 1 111 ? 9.341 1.835 -2.837 1.00 95.88 111 ILE A N 1
ATOM 847 C CA . ILE A 1 111 ? 10.048 2.992 -3.401 1.00 95.88 111 ILE A CA 1
ATOM 848 C C . ILE A 1 111 ? 11.547 2.736 -3.489 1.00 95.88 111 ILE A C 1
ATOM 850 O O . ILE A 1 111 ? 12.159 3.052 -4.507 1.00 95.88 111 ILE A O 1
ATOM 854 N N . LYS A 1 112 ? 12.143 2.161 -2.440 1.00 94.00 112 LYS A N 1
ATOM 855 C CA . LYS A 1 112 ? 13.568 1.824 -2.434 1.00 94.00 112 LYS A CA 1
ATOM 856 C C . LYS A 1 112 ? 13.902 0.806 -3.517 1.00 94.00 112 LYS A C 1
ATOM 858 O O . LYS A 1 112 ? 14.867 1.008 -4.244 1.00 94.00 112 LYS A O 1
ATOM 863 N N . ALA A 1 113 ? 13.081 -0.231 -3.675 1.00 93.81 113 ALA A N 1
ATOM 864 C CA . ALA A 1 113 ? 13.293 -1.236 -4.708 1.00 93.81 113 ALA A CA 1
ATOM 865 C C . ALA A 1 113 ? 13.224 -0.638 -6.118 1.00 93.81 113 ALA A C 1
ATOM 867 O O . ALA A 1 113 ? 14.126 -0.868 -6.923 1.00 93.81 113 ALA A O 1
ATOM 868 N N . TRP A 1 114 ? 12.213 0.194 -6.396 1.00 94.44 114 TRP A N 1
ATOM 869 C CA . TRP A 1 114 ? 12.125 0.899 -7.676 1.00 94.44 114 TRP A CA 1
ATOM 870 C C . TRP A 1 114 ? 13.311 1.848 -7.901 1.00 94.44 114 TRP A C 1
ATOM 872 O O . TRP A 1 114 ? 13.880 1.884 -8.995 1.00 94.44 114 TRP A O 1
ATOM 882 N N . TRP A 1 115 ? 13.730 2.589 -6.875 1.00 93.31 115 TRP A N 1
ATOM 883 C CA . TRP A 1 115 ? 14.886 3.476 -6.971 1.00 93.31 115 TRP A CA 1
ATOM 884 C C . TRP A 1 115 ? 16.175 2.705 -7.292 1.00 93.31 115 TRP A C 1
ATOM 886 O O . TRP A 1 115 ? 16.862 3.065 -8.246 1.00 93.31 115 TRP A O 1
ATOM 896 N N . CYS A 1 116 ? 16.461 1.606 -6.585 1.00 91.81 116 CYS A N 1
ATOM 897 C CA . CYS A 1 116 ? 17.614 0.743 -6.867 1.00 91.81 116 CYS A CA 1
ATOM 898 C C . CYS A 1 116 ? 17.582 0.203 -8.305 1.00 91.81 116 CYS A C 1
ATOM 900 O O . CYS A 1 116 ? 18.593 0.237 -9.005 1.00 91.81 116 CYS A O 1
ATOM 902 N N . ASP A 1 117 ? 16.411 -0.239 -8.775 1.00 91.88 117 ASP A N 1
ATOM 903 C CA . ASP A 1 117 ? 16.228 -0.709 -10.152 1.00 91.88 117 ASP A CA 1
ATOM 904 C C . ASP A 1 117 ? 16.374 0.397 -11.205 1.00 91.88 117 ASP A C 1
ATOM 906 O O . ASP A 1 117 ? 16.670 0.096 -12.362 1.00 91.88 117 ASP A O 1
ATOM 910 N N . SER A 1 118 ? 16.176 1.658 -10.822 1.00 89.69 118 SER A N 1
ATOM 911 C CA . SER A 1 118 ? 16.342 2.818 -11.704 1.00 89.69 118 SER A CA 1
ATOM 912 C C . SER A 1 118 ? 17.789 3.306 -11.760 1.00 89.69 118 SER A C 1
ATOM 914 O O . SER A 1 118 ? 18.245 3.735 -12.818 1.00 89.69 118 SER A O 1
ATOM 916 N N . VAL A 1 119 ? 18.509 3.258 -10.635 1.00 88.00 119 VAL A N 1
ATOM 917 C CA . VAL A 1 119 ? 19.920 3.670 -10.542 1.00 88.00 119 VAL A CA 1
ATOM 918 C C . VAL A 1 119 ? 20.836 2.668 -11.234 1.00 88.00 119 VAL A C 1
ATOM 920 O O . VAL A 1 119 ? 21.773 3.072 -11.917 1.00 88.00 119 VAL A O 1
ATOM 923 N N . GLU A 1 120 ? 20.545 1.376 -11.103 1.00 87.50 120 GLU A N 1
ATOM 924 C CA . GLU A 1 120 ? 21.349 0.303 -11.685 1.00 87.50 120 GLU A CA 1
ATOM 925 C C . GLU A 1 120 ? 20.442 -0.669 -12.464 1.00 87.50 120 GLU A C 1
ATOM 927 O O . GLU A 1 120 ? 20.092 -1.745 -11.976 1.00 87.50 120 GLU A O 1
ATOM 932 N N . PRO A 1 121 ? 19.993 -0.316 -13.683 1.00 85.94 121 PRO A N 1
ATOM 933 C CA . PRO A 1 121 ? 18.984 -1.105 -14.385 1.00 85.94 121 PRO A CA 1
ATOM 934 C C . PRO A 1 121 ? 19.426 -2.511 -14.789 1.00 85.94 121 PRO A C 1
ATOM 936 O O . PRO A 1 121 ? 18.574 -3.392 -14.883 1.00 85.94 121 PRO A O 1
ATOM 939 N N . GLU A 1 122 ? 20.719 -2.715 -15.035 1.00 85.69 122 GLU A N 1
ATOM 940 C CA . GLU A 1 122 ? 21.284 -3.977 -15.537 1.00 85.69 122 GLU A CA 1
ATOM 941 C C . GLU A 1 122 ? 22.136 -4.713 -14.495 1.00 85.69 122 GLU A C 1
ATOM 943 O O . GLU A 1 122 ? 22.595 -5.823 -14.753 1.00 85.69 122 GLU A O 1
ATOM 948 N N . GLY A 1 123 ? 22.356 -4.116 -13.321 1.00 84.50 123 GLY A N 1
ATOM 949 C CA . GLY A 1 123 ? 23.183 -4.725 -12.286 1.00 84.50 123 GLY A CA 1
ATOM 950 C C . GLY A 1 123 ? 22.511 -5.907 -11.598 1.00 84.50 123 GLY A C 1
ATOM 951 O O . GLY A 1 123 ? 21.284 -5.986 -11.490 1.00 84.50 123 GLY A O 1
ATOM 952 N N . GLU A 1 124 ? 23.355 -6.803 -11.094 1.00 87.56 124 GLU A N 1
ATOM 953 C CA . GLU A 1 124 ? 22.952 -7.932 -10.260 1.00 87.56 124 GLU A CA 1
ATOM 954 C C . GLU A 1 124 ? 22.296 -7.451 -8.959 1.00 87.56 124 GLU A C 1
ATOM 956 O O . GLU A 1 124 ? 22.578 -6.358 -8.454 1.00 87.56 124 GLU A O 1
ATOM 961 N N . VAL A 1 125 ? 21.406 -8.274 -8.407 1.00 87.31 125 VAL A N 1
ATOM 962 C CA . VAL A 1 125 ? 20.633 -7.930 -7.207 1.00 87.31 125 VAL A CA 1
ATOM 963 C C . VAL A 1 125 ? 21.547 -7.675 -6.016 1.00 87.31 125 VAL A C 1
ATOM 965 O O . VAL A 1 125 ? 21.297 -6.744 -5.262 1.00 87.31 125 VAL A O 1
ATOM 968 N N . GLU A 1 126 ? 22.631 -8.428 -5.881 1.00 87.25 126 GLU A N 1
ATOM 969 C CA . GLU A 1 126 ? 23.628 -8.303 -4.819 1.00 87.25 126 GLU A CA 1
ATOM 970 C C . GLU A 1 126 ? 24.196 -6.879 -4.756 1.00 87.25 126 GLU A C 1
ATOM 972 O O . GLU A 1 126 ? 24.171 -6.245 -3.707 1.00 87.25 126 GLU A O 1
ATOM 977 N N . ARG A 1 127 ? 24.570 -6.310 -5.906 1.00 85.06 127 ARG A N 1
ATOM 978 C CA . ARG A 1 127 ? 25.040 -4.920 -6.000 1.00 85.06 127 ARG A CA 1
ATOM 979 C C . ARG A 1 127 ? 23.950 -3.906 -5.640 1.00 85.06 127 ARG A C 1
ATOM 981 O O . ARG A 1 127 ? 24.237 -2.825 -5.135 1.00 85.06 127 ARG A O 1
ATOM 988 N N . LYS A 1 128 ? 22.680 -4.230 -5.897 1.00 88.12 128 LYS A N 1
ATOM 989 C CA . LYS A 1 128 ? 21.545 -3.384 -5.495 1.00 88.12 128 LYS A CA 1
ATOM 990 C C . LYS A 1 128 ? 21.287 -3.429 -3.995 1.00 88.12 128 LYS A C 1
ATOM 992 O O . LYS A 1 128 ? 20.809 -2.433 -3.452 1.00 88.12 128 LYS A O 1
ATOM 997 N N . LEU A 1 129 ? 21.590 -4.554 -3.346 1.00 85.62 129 LEU A N 1
ATOM 998 C CA . LEU A 1 129 ? 21.548 -4.676 -1.891 1.00 85.62 129 LEU A CA 1
ATOM 999 C C . LEU A 1 129 ? 22.624 -3.799 -1.245 1.00 85.62 129 LEU A C 1
ATOM 1001 O O . LEU A 1 129 ? 22.302 -3.104 -0.287 1.00 85.62 129 LEU A O 1
ATOM 1005 N N . ASP A 1 130 ? 23.823 -3.714 -1.832 1.00 84.06 130 ASP A N 1
ATOM 1006 C CA . ASP A 1 130 ? 24.863 -2.791 -1.353 1.00 84.06 130 ASP A CA 1
ATOM 1007 C C . ASP A 1 130 ? 24.353 -1.338 -1.328 1.00 84.06 130 ASP A C 1
ATOM 1009 O O . ASP A 1 130 ? 24.552 -0.623 -0.349 1.00 84.06 130 ASP A O 1
ATOM 1013 N N . PHE A 1 131 ? 23.591 -0.907 -2.347 1.00 80.75 131 PHE A N 1
ATOM 1014 C CA . PHE A 1 131 ? 22.956 0.416 -2.315 1.00 80.75 131 PHE A CA 1
ATOM 1015 C C . PHE A 1 131 ? 21.953 0.559 -1.169 1.00 80.75 131 PHE A C 1
ATOM 1017 O O . PHE A 1 131 ? 21.871 1.632 -0.581 1.00 80.75 131 PHE A O 1
ATOM 1024 N N . LEU A 1 132 ? 21.176 -0.478 -0.839 1.00 79.44 132 LEU A N 1
ATOM 1025 C CA . LEU A 1 132 ? 20.243 -0.419 0.291 1.00 79.44 132 LEU A CA 1
ATOM 1026 C C . LEU A 1 132 ? 20.962 -0.285 1.636 1.00 79.44 132 LEU A C 1
ATOM 1028 O O . LEU A 1 132 ? 20.453 0.417 2.514 1.00 79.44 132 LEU A O 1
ATOM 1032 N N . ASP A 1 133 ? 22.119 -0.923 1.786 1.00 76.25 133 ASP A N 1
ATOM 1033 C CA . ASP A 1 133 ? 22.947 -0.827 2.988 1.00 76.25 133 ASP A CA 1
ATOM 1034 C C . ASP A 1 133 ? 23.626 0.552 3.080 1.00 76.25 133 ASP A C 1
ATOM 1036 O O . ASP A 1 133 ? 23.580 1.215 4.124 1.00 76.25 133 ASP A O 1
ATOM 1040 N N . ASP A 1 134 ? 24.147 1.053 1.957 1.00 72.75 134 ASP A N 1
ATOM 1041 C CA . ASP A 1 134 ? 24.770 2.378 1.840 1.00 72.75 134 ASP A CA 1
ATOM 1042 C C . ASP A 1 134 ? 23.765 3.533 1.975 1.00 72.75 134 ASP A C 1
ATOM 1044 O O . ASP A 1 134 ? 24.125 4.653 2.358 1.00 72.75 134 ASP A O 1
ATOM 1048 N N . LEU A 1 135 ? 22.472 3.269 1.748 1.00 68.88 135 LEU A N 1
ATOM 1049 C CA . LEU A 1 135 ? 21.387 4.211 2.035 1.00 68.88 135 LEU A CA 1
ATOM 1050 C C . LEU A 1 135 ? 21.264 4.537 3.534 1.00 68.88 135 LEU A C 1
ATOM 1052 O O . LEU A 1 135 ? 20.463 5.409 3.875 1.00 68.88 135 LEU A O 1
ATOM 1056 N N . GLY A 1 136 ? 22.053 3.905 4.415 1.00 60.84 136 GLY A N 1
ATOM 1057 C CA . GLY A 1 136 ? 22.042 4.055 5.873 1.00 60.84 136 GLY A CA 1
ATOM 1058 C C . GLY A 1 136 ? 21.639 5.442 6.399 1.00 60.84 136 GLY A C 1
ATOM 1059 O O . GLY A 1 136 ? 20.685 5.544 7.169 1.00 60.84 136 GLY A O 1
ATOM 1060 N N . ALA A 1 137 ? 22.320 6.516 5.970 1.00 46.97 137 ALA A N 1
ATOM 1061 C CA . ALA A 1 137 ? 22.072 7.900 6.414 1.00 46.97 137 ALA A CA 1
ATOM 1062 C C . ALA A 1 137 ? 21.204 8.753 5.462 1.00 46.97 137 ALA A C 1
ATOM 1064 O O . ALA A 1 137 ? 20.868 9.895 5.802 1.00 46.97 137 ALA A O 1
ATOM 1065 N N . ALA A 1 138 ? 20.857 8.243 4.277 1.00 58.16 138 ALA A N 1
ATOM 1066 C CA . ALA A 1 138 ? 20.076 8.981 3.291 1.00 58.16 138 ALA A CA 1
ATOM 1067 C C . ALA A 1 138 ? 18.663 9.237 3.824 1.00 58.16 138 ALA A C 1
ATOM 1069 O O . ALA A 1 138 ? 17.986 8.341 4.343 1.00 58.16 138 ALA A O 1
ATOM 1070 N N . ARG A 1 139 ? 18.173 10.477 3.703 1.00 72.06 139 ARG A N 1
ATOM 1071 C CA . ARG A 1 139 ? 16.792 10.753 4.098 1.00 72.06 139 ARG A CA 1
ATOM 1072 C C . ARG A 1 139 ? 15.897 10.112 3.053 1.00 72.06 139 ARG A C 1
ATOM 1074 O O . ARG A 1 139 ? 16.121 10.269 1.862 1.00 72.06 139 ARG A O 1
ATOM 1081 N N . PHE A 1 140 ? 14.814 9.472 3.488 1.00 85.25 140 PHE A N 1
ATOM 1082 C CA . PHE A 1 140 ? 13.805 8.909 2.580 1.00 85.25 140 PHE A CA 1
ATOM 1083 C C . PHE A 1 140 ? 13.358 9.896 1.483 1.00 85.25 140 PHE A C 1
ATOM 1085 O O . PHE A 1 140 ? 13.082 9.499 0.359 1.00 85.25 140 PHE A O 1
ATOM 1092 N N . ARG A 1 141 ? 13.340 11.200 1.791 1.00 86.50 141 ARG A N 1
ATOM 1093 C CA . ARG A 1 141 ? 13.081 12.267 0.817 1.00 86.50 141 ARG A CA 1
ATOM 1094 C C . ARG A 1 141 ? 14.077 12.277 -0.349 1.00 86.50 141 ARG A C 1
ATOM 1096 O O . ARG A 1 141 ? 13.631 12.416 -1.476 1.00 86.50 141 ARG A O 1
ATOM 1103 N N . ASP A 1 142 ? 15.368 12.095 -0.090 1.00 87.12 142 ASP A N 1
ATOM 1104 C CA . ASP A 1 142 ? 16.418 12.156 -1.114 1.00 87.12 142 ASP A CA 1
ATOM 1105 C C . ASP A 1 142 ? 16.241 11.023 -2.143 1.00 87.12 142 ASP A C 1
ATOM 1107 O O . ASP A 1 142 ? 16.400 11.228 -3.344 1.00 87.12 142 ASP A O 1
ATOM 1111 N N . ILE A 1 143 ? 15.810 9.844 -1.676 1.00 90.12 143 ILE A N 1
ATOM 1112 C CA . ILE A 1 143 ? 15.450 8.696 -2.526 1.00 90.12 143 ILE A CA 1
ATOM 1113 C C . ILE A 1 143 ? 14.259 9.056 -3.422 1.00 90.12 143 ILE A C 1
ATOM 1115 O O . ILE A 1 143 ? 14.286 8.829 -4.629 1.00 90.12 143 ILE A O 1
ATOM 1119 N N . VAL A 1 144 ? 13.220 9.652 -2.832 1.00 91.62 144 VAL A N 1
ATOM 1120 C CA . VAL A 1 144 ? 11.991 10.033 -3.541 1.00 91.62 144 VAL A CA 1
ATOM 1121 C C . VAL A 1 144 ? 12.255 11.127 -4.584 1.00 91.62 144 VAL A C 1
ATOM 1123 O O . VAL A 1 144 ? 11.739 11.039 -5.695 1.00 91.62 144 VAL A O 1
ATOM 1126 N N . ASP A 1 145 ? 13.091 12.118 -4.269 1.00 90.25 145 ASP A N 1
ATOM 1127 C CA . ASP A 1 145 ? 13.519 13.172 -5.204 1.00 90.25 145 ASP A CA 1
ATOM 1128 C C . ASP A 1 145 ? 14.373 12.597 -6.363 1.00 90.25 145 ASP A C 1
ATOM 1130 O O . ASP A 1 145 ? 14.433 13.140 -7.474 1.00 90.25 145 ASP A O 1
ATOM 1134 N N . GLY A 1 146 ? 15.023 11.456 -6.121 1.00 89.00 146 GLY A N 1
ATOM 1135 C CA . GLY A 1 146 ? 15.799 10.699 -7.098 1.00 89.00 146 GLY A CA 1
ATOM 1136 C C . GLY A 1 146 ? 14.972 9.858 -8.075 1.00 89.00 146 GLY A C 1
ATOM 1137 O O . GLY A 1 146 ? 15.533 9.381 -9.060 1.00 89.00 146 GLY A O 1
ATOM 1138 N N . LEU A 1 147 ? 13.665 9.683 -7.854 1.00 91.31 147 LEU A N 1
ATOM 1139 C CA . LEU A 1 147 ? 12.819 8.863 -8.725 1.00 91.31 147 LEU A CA 1
ATOM 1140 C C . LEU A 1 147 ? 12.719 9.454 -10.136 1.00 91.31 147 LEU A C 1
ATOM 1142 O O . LEU A 1 147 ? 12.692 10.673 -10.332 1.00 91.31 147 LEU A O 1
ATOM 1146 N N . ARG A 1 148 ? 12.663 8.574 -11.136 1.00 88.06 148 ARG A N 1
ATOM 1147 C CA . ARG A 1 148 ? 12.546 8.932 -12.555 1.00 88.06 148 ARG A CA 1
ATOM 1148 C C . ARG A 1 148 ? 11.382 8.150 -13.175 1.00 88.06 148 ARG A C 1
ATOM 1150 O O . ARG A 1 148 ? 11.620 7.095 -13.757 1.00 88.06 148 ARG A O 1
ATOM 1157 N N . PRO A 1 149 ? 10.133 8.629 -13.009 1.00 92.44 149 PRO A N 1
ATOM 1158 C CA . PRO A 1 149 ? 8.966 8.011 -13.631 1.00 92.44 149 PRO A CA 1
ATOM 1159 C C . PRO A 1 149 ? 9.101 7.987 -15.154 1.00 92.44 149 PRO A C 1
ATOM 1161 O O . PRO A 1 149 ? 9.507 8.984 -15.754 1.00 92.44 149 PRO A O 1
ATOM 1164 N N . ARG A 1 150 ? 8.773 6.849 -15.767 1.00 91.56 150 ARG A N 1
ATOM 1165 C CA . ARG A 1 150 ? 8.771 6.635 -17.221 1.00 91.56 150 ARG A CA 1
ATOM 1166 C C . ARG A 1 150 ? 7.361 6.407 -17.757 1.00 91.56 150 ARG A C 1
ATOM 1168 O O . ARG A 1 150 ? 7.086 6.775 -18.894 1.00 91.56 150 ARG A O 1
ATOM 1175 N N . LEU A 1 151 ? 6.495 5.789 -16.957 1.00 92.75 151 LEU A N 1
ATOM 1176 C CA . LEU A 1 151 ? 5.143 5.385 -17.344 1.00 92.75 151 LEU A CA 1
ATOM 1177 C C . LEU A 1 151 ? 4.062 6.292 -16.754 1.00 92.75 151 LEU A C 1
ATOM 1179 O O . LEU A 1 151 ? 3.020 6.486 -17.374 1.00 92.75 151 LEU A O 1
ATOM 1183 N N . ILE A 1 152 ? 4.290 6.840 -15.561 1.00 93.25 152 ILE A N 1
ATOM 1184 C CA . ILE A 1 152 ? 3.393 7.815 -14.939 1.00 93.25 152 ILE A CA 1
ATOM 1185 C C . ILE A 1 152 ? 3.408 9.097 -15.783 1.00 93.25 152 ILE A C 1
ATOM 1187 O O . ILE A 1 152 ? 4.472 9.641 -16.089 1.00 93.25 152 ILE A O 1
ATOM 1191 N N . ALA A 1 153 ? 2.222 9.596 -16.133 1.00 90.06 153 ALA A N 1
ATOM 1192 C CA . ALA A 1 153 ? 2.061 10.828 -16.896 1.00 90.06 153 ALA A CA 1
ATOM 1193 C C . ALA A 1 153 ? 2.667 12.039 -16.168 1.00 90.06 153 ALA A C 1
ATOM 1195 O O . ALA A 1 153 ? 2.772 12.078 -14.938 1.00 90.06 153 ALA A O 1
ATOM 1196 N N . ALA A 1 154 ? 3.087 13.040 -16.944 1.00 88.44 154 ALA A N 1
ATOM 1197 C CA . ALA A 1 154 ? 3.854 14.174 -16.436 1.00 88.44 154 ALA A CA 1
ATOM 1198 C C . ALA A 1 154 ? 3.094 14.973 -15.361 1.00 88.44 154 ALA A C 1
ATOM 1200 O O . ALA A 1 154 ? 3.706 15.432 -14.392 1.00 88.44 154 ALA A O 1
ATOM 1201 N N . GLU A 1 155 ? 1.772 15.112 -15.502 1.00 87.25 155 GLU A N 1
ATOM 1202 C CA . GLU A 1 155 ? 0.923 15.800 -14.531 1.00 87.25 155 GLU A CA 1
ATOM 1203 C C . GLU A 1 155 ? 0.933 15.099 -13.163 1.00 87.25 155 GLU A C 1
ATOM 1205 O O . GLU A 1 155 ? 1.156 15.740 -12.132 1.00 87.25 155 GLU A O 1
ATOM 1210 N N . GLU A 1 156 ? 0.745 13.779 -13.135 1.00 89.75 156 GLU A N 1
ATOM 1211 C CA . GLU A 1 156 ? 0.802 12.982 -11.909 1.00 89.75 156 GLU A CA 1
ATOM 1212 C C . GLU A 1 156 ? 2.223 12.901 -11.335 1.00 89.75 156 GLU A C 1
ATOM 1214 O O . GLU A 1 156 ? 2.400 12.967 -10.113 1.00 89.75 156 GLU A O 1
ATOM 1219 N N . ALA A 1 157 ? 3.241 12.811 -12.195 1.00 89.94 157 ALA A N 1
ATOM 1220 C CA . ALA A 1 157 ? 4.644 12.766 -11.793 1.00 89.94 157 ALA A CA 1
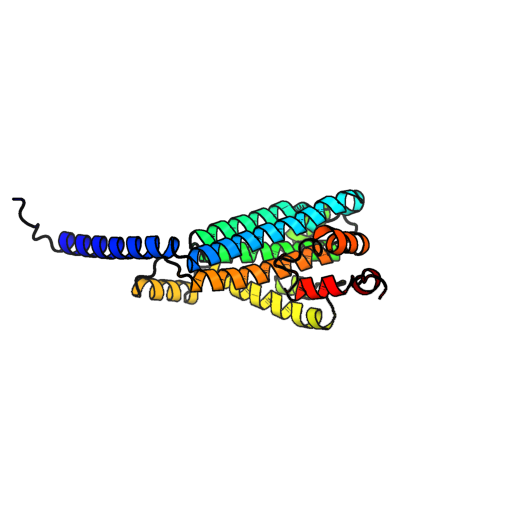ATOM 1221 C C . ALA A 1 157 ? 5.066 14.038 -11.036 1.00 89.94 157 ALA A C 1
ATOM 1223 O O . ALA A 1 157 ? 5.770 13.946 -10.027 1.00 89.94 157 ALA A O 1
ATOM 1224 N N . ALA A 1 158 ? 4.577 15.216 -11.447 1.00 88.44 158 ALA A N 1
ATOM 1225 C CA . ALA A 1 158 ? 4.874 16.490 -10.787 1.00 88.44 158 ALA A CA 1
ATOM 1226 C C . ALA A 1 158 ? 4.441 16.526 -9.305 1.00 88.44 158 ALA A C 1
ATOM 1228 O O . ALA A 1 158 ? 5.077 17.182 -8.479 1.00 88.44 158 ALA A O 1
ATOM 1229 N N . GLY A 1 159 ? 3.374 15.802 -8.947 1.00 91.19 159 GLY A N 1
ATOM 1230 C CA . GLY A 1 159 ? 2.862 15.711 -7.575 1.00 91.19 159 GLY A CA 1
ATOM 1231 C C . GLY A 1 159 ? 3.399 14.528 -6.760 1.00 91.19 159 GLY A C 1
ATOM 1232 O O . GLY A 1 159 ? 3.153 14.463 -5.549 1.00 91.19 159 GLY A O 1
ATOM 1233 N N . LEU A 1 160 ? 4.122 13.594 -7.388 1.00 92.75 160 LEU A N 1
ATOM 1234 C CA . LEU A 1 160 ? 4.471 12.297 -6.799 1.00 92.75 160 LEU A CA 1
ATOM 1235 C C . LEU A 1 160 ? 5.308 12.437 -5.523 1.00 92.75 160 LEU A C 1
ATOM 1237 O O . LEU A 1 160 ? 4.963 11.860 -4.490 1.00 92.75 160 LEU A O 1
ATOM 1241 N N . VAL A 1 161 ? 6.355 13.265 -5.566 1.00 92.50 161 VAL A N 1
ATOM 1242 C CA . VAL A 1 161 ? 7.243 13.521 -4.420 1.00 92.50 161 VAL A CA 1
ATOM 1243 C C . VAL A 1 161 ? 6.449 14.009 -3.209 1.00 92.50 161 VAL A C 1
ATOM 1245 O O . VAL A 1 161 ? 6.612 13.513 -2.090 1.00 92.50 161 VAL A O 1
ATOM 1248 N N . HIS A 1 162 ? 5.554 14.976 -3.417 1.00 92.75 162 HIS A N 1
ATOM 1249 C CA . HIS A 1 162 ? 4.739 15.534 -2.344 1.00 92.75 162 HIS A CA 1
ATOM 1250 C C . HIS A 1 162 ? 3.775 14.490 -1.768 1.00 92.75 162 HIS A C 1
ATOM 1252 O O . HIS A 1 162 ? 3.697 14.338 -0.547 1.00 92.75 162 HIS A O 1
ATOM 1258 N N . LYS A 1 163 ? 3.088 13.736 -2.636 1.00 93.81 163 LYS A N 1
ATOM 1259 C CA . LYS A 1 163 ? 2.164 12.661 -2.243 1.00 93.81 163 LYS A CA 1
ATOM 1260 C C . LYS A 1 163 ? 2.872 11.620 -1.372 1.00 93.81 163 LYS A C 1
ATOM 1262 O O . LYS A 1 163 ? 2.459 11.370 -0.239 1.00 93.81 163 LYS A O 1
ATOM 1267 N N . VAL A 1 164 ? 3.987 11.085 -1.863 1.00 95.25 164 VAL A N 1
ATOM 1268 C CA . VAL A 1 164 ? 4.778 10.050 -1.189 1.00 95.25 164 VAL A CA 1
ATOM 1269 C C . VAL A 1 164 ? 5.338 10.545 0.143 1.00 95.25 164 VAL A C 1
ATOM 1271 O O . VAL A 1 164 ? 5.165 9.891 1.172 1.00 95.25 164 VAL A O 1
ATOM 1274 N N . THR A 1 165 ? 5.986 11.713 0.158 1.00 93.31 165 THR A N 1
ATOM 1275 C CA . THR A 1 165 ? 6.621 12.227 1.383 1.00 93.31 165 THR A CA 1
ATOM 1276 C C . THR A 1 165 ? 5.599 12.569 2.468 1.00 93.31 165 THR A C 1
ATOM 1278 O O . THR A 1 165 ? 5.855 12.311 3.648 1.00 93.31 165 THR A O 1
ATOM 1281 N N . ASN A 1 166 ? 4.422 13.085 2.102 1.00 93.44 166 ASN A N 1
ATOM 1282 C CA . ASN A 1 166 ? 3.336 13.325 3.051 1.00 93.44 166 ASN A CA 1
ATOM 1283 C C . ASN A 1 166 ? 2.764 12.028 3.618 1.00 93.44 166 ASN A C 1
ATOM 1285 O O . ASN A 1 166 ? 2.572 11.932 4.835 1.00 93.44 166 ASN A O 1
ATOM 1289 N N . LEU A 1 167 ? 2.504 11.036 2.763 1.00 95.00 167 LEU A N 1
ATOM 1290 C CA . LEU A 1 167 ? 1.981 9.745 3.196 1.00 95.00 167 LEU A CA 1
ATOM 1291 C C . LEU A 1 167 ? 2.972 9.049 4.132 1.00 95.00 167 LEU A C 1
ATOM 1293 O O . LEU A 1 167 ? 2.606 8.652 5.238 1.00 95.00 167 LEU A O 1
ATOM 1297 N N . TYR A 1 168 ? 4.249 9.008 3.758 1.00 93.94 168 TYR A N 1
ATOM 1298 C CA . TYR A 1 168 ? 5.306 8.452 4.594 1.00 93.94 168 TYR A CA 1
ATOM 1299 C C . TYR A 1 168 ? 5.433 9.178 5.941 1.00 93.94 168 TYR A C 1
ATOM 1301 O O . TYR A 1 168 ? 5.515 8.533 6.991 1.00 93.94 168 TYR A O 1
ATOM 1309 N N . LYS A 1 169 ? 5.381 10.519 5.953 1.00 90.88 169 LYS A N 1
ATOM 1310 C CA . LYS A 1 169 ? 5.375 11.312 7.195 1.00 90.88 169 LYS A CA 1
ATOM 1311 C C . LYS A 1 169 ? 4.184 10.947 8.079 1.00 90.88 169 LYS A C 1
ATOM 1313 O O . LYS A 1 169 ? 4.359 10.749 9.280 1.00 90.88 169 LYS A O 1
ATOM 1318 N N . LYS A 1 170 ? 2.986 10.837 7.498 1.00 90.44 170 LYS A N 1
ATOM 1319 C CA . LYS A 1 170 ? 1.756 10.462 8.209 1.00 90.44 170 LYS A CA 1
ATOM 1320 C C . LYS A 1 170 ? 1.885 9.074 8.839 1.00 90.44 170 LYS A C 1
ATOM 1322 O O . LYS A 1 170 ? 1.595 8.923 10.026 1.00 90.44 170 LYS A O 1
ATOM 1327 N N . LEU A 1 171 ? 2.369 8.092 8.082 1.00 91.75 171 LEU A N 1
ATOM 1328 C CA . LEU A 1 171 ? 2.580 6.720 8.550 1.00 91.75 171 LEU A CA 1
ATOM 1329 C C . LEU A 1 171 ? 3.658 6.640 9.647 1.00 91.75 171 LEU A C 1
ATOM 1331 O O . LEU A 1 171 ? 3.506 5.911 10.626 1.00 91.75 171 LEU A O 1
ATOM 1335 N N . SER A 1 172 ? 4.694 7.477 9.553 1.00 88.06 172 SER A N 1
ATOM 1336 C CA . SER A 1 172 ? 5.795 7.538 10.526 1.00 88.06 172 SER A CA 1
ATOM 1337 C C . SER A 1 172 ? 5.387 8.061 11.910 1.00 88.06 172 SER A C 1
ATOM 1339 O O . SER A 1 172 ? 6.083 7.806 12.890 1.00 88.06 172 SER A O 1
ATOM 1341 N N . THR A 1 173 ? 4.235 8.731 12.041 1.00 83.94 173 THR A N 1
ATOM 1342 C CA . THR A 1 173 ? 3.758 9.261 13.338 1.00 83.94 173 THR A CA 1
ATOM 1343 C C . THR A 1 173 ? 3.465 8.189 14.393 1.00 83.94 173 THR A C 1
ATOM 1345 O O . THR A 1 173 ? 3.375 8.512 15.577 1.00 83.94 173 THR A O 1
ATOM 1348 N N . ARG A 1 174 ? 3.310 6.924 13.981 1.00 75.81 174 ARG A N 1
ATOM 1349 C CA . ARG A 1 174 ? 2.988 5.783 14.855 1.00 75.81 174 ARG A CA 1
ATOM 1350 C C . ARG A 1 174 ? 4.160 4.813 15.053 1.00 75.81 174 ARG A C 1
ATOM 1352 O O . ARG A 1 174 ? 3.978 3.764 15.662 1.00 75.81 174 ARG A O 1
ATOM 1359 N N . VAL A 1 175 ? 5.348 5.147 14.543 1.00 74.94 175 VAL A N 1
ATOM 1360 C CA . VAL A 1 175 ? 6.555 4.307 14.668 1.00 74.94 175 VAL A CA 1
ATOM 1361 C C . VAL A 1 175 ? 7.218 4.492 16.032 1.00 74.94 175 VAL A C 1
ATOM 1363 O O . VAL A 1 175 ? 7.628 3.516 16.654 1.00 74.94 175 VAL A O 1
ATOM 1366 N N . HIS A 1 176 ? 7.259 5.730 16.526 1.00 75.94 176 HIS A N 1
ATOM 1367 C CA . HIS A 1 176 ? 7.826 6.069 17.828 1.00 75.94 176 HIS A CA 1
ATOM 1368 C C . HIS A 1 176 ? 6.743 6.590 18.769 1.00 75.94 176 HIS A C 1
ATOM 1370 O O . HIS A 1 176 ? 5.814 7.286 18.347 1.00 75.94 176 HIS A O 1
ATOM 1376 N N . ALA A 1 177 ? 6.886 6.290 20.061 1.00 74.56 177 ALA A N 1
ATOM 1377 C CA . ALA A 1 177 ? 6.067 6.920 21.083 1.00 74.56 177 ALA A CA 1
ATOM 1378 C C . ALA A 1 177 ? 6.298 8.437 21.036 1.00 74.56 177 ALA A C 1
ATOM 1380 O O . ALA A 1 177 ? 7.423 8.917 21.153 1.00 74.56 177 ALA A O 1
ATOM 1381 N N . SER A 1 178 ? 5.225 9.191 20.827 1.00 73.50 178 SER A N 1
ATOM 1382 C CA . SER A 1 178 ? 5.256 10.649 20.773 1.00 73.50 178 SER A CA 1
ATOM 1383 C C . SER A 1 178 ? 4.126 11.211 21.617 1.00 73.50 178 SER A C 1
ATOM 1385 O O . SER A 1 178 ? 3.077 10.582 21.754 1.00 73.50 178 SER A O 1
ATOM 1387 N N . THR A 1 179 ? 4.300 12.421 22.141 1.00 75.88 179 THR A N 1
ATOM 1388 C CA . THR A 1 179 ? 3.272 13.116 22.931 1.00 75.88 179 THR A CA 1
ATOM 1389 C C . THR A 1 179 ? 1.958 13.239 22.158 1.00 75.88 179 THR A C 1
ATOM 1391 O O . THR A 1 179 ? 0.879 13.085 22.724 1.00 75.88 179 THR A O 1
ATOM 1394 N N . GLY A 1 180 ? 2.045 13.454 20.840 1.00 73.94 180 GLY A N 1
ATOM 1395 C CA . GLY A 1 180 ? 0.886 13.486 19.951 1.00 73.94 180 GLY A CA 1
ATOM 1396 C C . GLY A 1 180 ? 0.176 12.133 19.850 1.00 73.94 180 GLY A C 1
ATOM 1397 O O . GLY A 1 180 ? -1.042 12.081 20.009 1.00 73.94 180 GLY A O 1
ATOM 1398 N N . GLY A 1 181 ? 0.924 11.047 19.624 1.00 72.12 181 GLY A N 1
ATOM 1399 C CA . GLY A 1 181 ? 0.374 9.690 19.536 1.00 72.12 181 GLY A CA 1
ATOM 1400 C C . GLY A 1 181 ? -0.234 9.217 20.857 1.00 72.12 181 GLY A C 1
ATOM 1401 O O . GLY A 1 181 ? -1.407 8.855 20.899 1.00 72.12 181 GLY A O 1
ATOM 1402 N N . VAL A 1 182 ? 0.526 9.328 21.948 1.00 79.25 182 VAL A N 1
ATOM 1403 C CA . VAL A 1 182 ? 0.086 8.944 23.298 1.00 79.25 182 VAL A CA 1
ATOM 1404 C C . VAL A 1 182 ? -1.111 9.784 23.743 1.00 79.25 182 VAL A C 1
ATOM 1406 O O . VAL A 1 182 ? -2.069 9.245 24.284 1.00 79.25 182 VAL A O 1
ATOM 1409 N N . GLY A 1 183 ? -1.126 11.088 23.455 1.00 80.25 183 GLY A N 1
ATOM 1410 C CA . GLY A 1 183 ? -2.259 11.951 23.792 1.00 80.25 183 GLY A CA 1
ATOM 1411 C C . GLY A 1 183 ? -3.553 11.587 23.053 1.00 80.25 183 GLY A C 1
ATOM 1412 O O . GLY A 1 183 ? -4.638 11.733 23.613 1.00 80.25 183 GLY A O 1
ATOM 1413 N N . VAL A 1 184 ? -3.476 11.109 21.804 1.00 76.50 184 VAL A N 1
ATOM 1414 C CA . VAL A 1 184 ? -4.656 10.588 21.086 1.00 76.50 184 VAL A CA 1
ATOM 1415 C C . VAL A 1 184 ? -5.172 9.317 21.751 1.00 76.50 184 VAL A C 1
ATOM 1417 O O . VAL A 1 184 ? -6.383 9.185 21.930 1.00 76.50 184 VAL A O 1
ATOM 1420 N N . ASP A 1 185 ? -4.268 8.415 22.122 1.00 78.56 185 ASP A N 1
ATOM 1421 C CA . ASP A 1 185 ? -4.624 7.133 22.721 1.00 78.56 185 ASP A CA 1
ATOM 1422 C C . ASP A 1 185 ? -5.203 7.329 24.140 1.00 78.56 185 ASP A C 1
ATOM 1424 O O . ASP A 1 185 ? -6.217 6.719 24.470 1.00 78.56 185 ASP A O 1
ATOM 1428 N N . LEU A 1 186 ? -4.682 8.281 24.926 1.00 82.00 186 LEU A N 1
ATOM 1429 C CA . LEU A 1 186 ? -5.255 8.688 26.220 1.00 82.00 186 LEU A CA 1
ATOM 1430 C C . LEU A 1 186 ? -6.669 9.271 26.077 1.00 82.00 186 LEU A C 1
ATOM 1432 O O . LEU A 1 186 ? -7.583 8.841 26.771 1.00 82.00 186 LEU A O 1
ATOM 1436 N N . ARG A 1 187 ? -6.903 10.172 25.113 1.00 82.88 187 ARG A N 1
ATOM 1437 C CA . ARG A 1 187 ? -8.258 10.701 24.851 1.00 82.88 187 ARG A CA 1
ATOM 1438 C C . ARG A 1 187 ? -9.237 9.633 24.366 1.00 82.88 187 ARG A C 1
ATOM 1440 O O . ARG A 1 187 ? -10.450 9.797 24.488 1.00 82.88 187 ARG A O 1
ATOM 1447 N N . ARG A 1 188 ? -8.755 8.582 23.696 1.00 78.50 188 ARG A N 1
ATOM 1448 C CA . ARG A 1 188 ? -9.578 7.416 23.325 1.00 78.50 188 ARG A CA 1
ATOM 1449 C C . ARG A 1 188 ? -9.910 6.597 24.571 1.00 78.50 188 ARG A C 1
ATOM 1451 O O . ARG A 1 188 ? -11.085 6.323 24.801 1.00 78.50 188 ARG A O 1
ATOM 1458 N N . PHE A 1 189 ? -8.913 6.332 25.409 1.00 79.75 189 PHE A N 1
ATOM 1459 C CA . PHE A 1 189 ? -9.073 5.651 26.690 1.00 79.75 189 PHE A CA 1
ATOM 1460 C C . PHE A 1 189 ? -10.094 6.350 27.605 1.00 79.75 189 PHE A C 1
ATOM 1462 O O . PHE A 1 189 ? -11.007 5.697 28.100 1.00 79.75 189 PHE A O 1
ATOM 1469 N N . GLU A 1 190 ? -10.020 7.677 27.750 1.00 80.44 190 GLU A N 1
ATOM 1470 C CA . GLU A 1 190 ? -10.976 8.490 28.529 1.00 80.44 190 GLU A CA 1
ATOM 1471 C C . GLU A 1 190 ? -12.423 8.392 28.018 1.00 80.44 190 GLU A C 1
ATOM 1473 O O . GLU A 1 190 ? -13.369 8.610 28.769 1.00 80.44 190 GLU A O 1
ATOM 1478 N N . ARG A 1 191 ? -12.611 8.041 26.740 1.00 74.56 191 ARG A N 1
ATOM 1479 C CA . ARG A 1 191 ? -13.923 7.830 26.108 1.00 74.56 191 ARG A CA 1
ATOM 1480 C C . ARG A 1 191 ? -14.335 6.354 26.061 1.00 74.56 191 ARG A C 1
ATOM 1482 O O . ARG A 1 191 ? -15.277 6.020 25.347 1.00 74.56 191 ARG A O 1
ATOM 1489 N N . GLY A 1 192 ? -13.619 5.469 26.758 1.00 69.25 192 GLY A N 1
ATOM 1490 C CA . GLY A 1 192 ? -13.870 4.024 26.750 1.00 69.25 192 GLY A CA 1
ATOM 1491 C C . GLY A 1 192 ? -13.555 3.339 25.414 1.00 69.25 192 GLY A C 1
ATOM 1492 O O . GLY A 1 192 ? -14.037 2.239 25.159 1.00 69.25 192 GLY A O 1
ATOM 1493 N N . GLN A 1 193 ? -12.773 3.983 24.541 1.00 73.12 193 GLN A N 1
ATOM 1494 C CA . GLN A 1 193 ? -12.349 3.436 23.251 1.00 73.12 193 GLN A CA 1
ATOM 1495 C C . GLN A 1 193 ? -10.978 2.776 23.414 1.00 73.12 193 GLN A C 1
ATOM 1497 O O . GLN A 1 193 ? -9.954 3.459 23.479 1.00 73.12 193 GLN A O 1
ATOM 1502 N N . TYR A 1 194 ? -10.964 1.449 23.493 1.00 74.75 194 TYR A N 1
ATOM 1503 C CA . TYR A 1 194 ? -9.746 0.657 23.663 1.00 74.75 194 TYR A CA 1
ATOM 1504 C C . TYR A 1 194 ? -9.238 0.107 22.326 1.00 74.75 194 TYR A C 1
ATOM 1506 O O . TYR A 1 194 ? -9.936 0.141 21.314 1.00 74.75 194 TYR A O 1
ATOM 1514 N N . VAL A 1 195 ? -8.006 -0.403 22.319 1.00 74.81 195 VAL A N 1
ATOM 1515 C CA . VAL A 1 195 ? -7.461 -1.136 21.166 1.00 74.81 195 VAL A CA 1
ATOM 1516 C C . VAL A 1 195 ? -8.347 -2.349 20.876 1.00 74.81 195 VAL A C 1
ATOM 1518 O O . VAL A 1 195 ? -8.727 -3.057 21.808 1.00 74.81 195 VAL A O 1
ATOM 1521 N N . GLY A 1 196 ? -8.665 -2.589 19.603 1.00 76.50 196 GLY A N 1
ATOM 1522 C CA . GLY A 1 196 ? -9.552 -3.678 19.186 1.00 76.50 196 GLY A CA 1
ATOM 1523 C C . GLY A 1 196 ? -11.041 -3.321 19.240 1.00 76.50 196 GLY A C 1
ATOM 1524 O O . GLY A 1 196 ? -11.867 -4.195 18.984 1.00 76.50 196 GLY A O 1
ATOM 1525 N N . PHE A 1 197 ? -11.380 -2.064 19.565 1.00 80.75 197 PHE A N 1
ATOM 1526 C CA . PHE A 1 197 ? -12.746 -1.519 19.582 1.00 80.75 197 PHE A CA 1
ATOM 1527 C C . PHE A 1 197 ? -13.016 -0.517 18.446 1.00 80.75 197 PHE A C 1
ATOM 1529 O O . PHE A 1 197 ? -13.839 0.396 18.565 1.00 80.75 197 PHE A O 1
ATOM 1536 N N . GLU A 1 198 ? -12.272 -0.629 17.353 1.00 83.38 198 GLU A N 1
ATOM 1537 C CA . GLU A 1 198 ? -12.357 0.264 16.209 1.00 83.38 198 GLU A CA 1
ATOM 1538 C C . GLU A 1 198 ? -13.731 0.217 15.539 1.00 83.38 198 GLU A C 1
ATOM 1540 O O . GLU A 1 198 ? -14.278 -0.838 15.216 1.00 83.38 198 GLU A O 1
ATOM 1545 N N . GLY A 1 199 ? -14.274 1.399 15.253 1.00 88.69 199 GLY A N 1
ATOM 1546 C CA . GLY A 1 199 ? -15.533 1.507 14.538 1.00 88.69 199 GLY A CA 1
ATOM 1547 C C . GLY A 1 199 ? -15.374 1.298 13.032 1.00 88.69 199 GLY A C 1
ATOM 1548 O O . GLY A 1 199 ? -14.291 1.415 12.460 1.00 88.69 199 GLY A O 1
ATOM 1549 N N . VAL A 1 200 ? -16.505 1.140 12.343 1.00 92.12 200 VAL A N 1
ATOM 1550 C CA . VAL A 1 200 ? -16.572 1.084 10.867 1.00 92.12 200 VAL A CA 1
ATOM 1551 C C . VAL A 1 200 ? -15.871 2.287 10.219 1.00 92.12 200 VAL A C 1
ATOM 1553 O O . VAL A 1 200 ? -15.193 2.158 9.201 1.00 92.12 200 VAL A O 1
ATOM 1556 N N . GLY A 1 201 ? -16.001 3.473 10.822 1.00 92.25 201 GLY A N 1
ATOM 1557 C CA . GLY A 1 201 ? -15.339 4.687 10.347 1.00 92.25 201 GLY A CA 1
ATOM 1558 C C . GLY A 1 201 ? -13.813 4.641 10.457 1.00 92.25 201 GLY A C 1
ATOM 1559 O O . GLY A 1 201 ? -13.134 5.191 9.590 1.00 92.25 201 GLY A O 1
ATOM 1560 N N . ASP A 1 202 ? -13.267 3.988 11.484 1.00 91.81 202 ASP A N 1
ATOM 1561 C CA . ASP A 1 202 ? -11.821 3.811 11.637 1.00 91.81 202 ASP A CA 1
ATOM 1562 C C . ASP A 1 202 ? -11.286 2.826 10.585 1.00 91.81 202 ASP A C 1
ATOM 1564 O O . ASP A 1 202 ? -10.316 3.146 9.894 1.00 91.81 202 ASP A O 1
ATOM 1568 N N . LEU A 1 203 ? -11.975 1.697 10.371 1.00 93.88 203 LEU A N 1
ATOM 1569 C CA . LEU A 1 203 ? -11.626 0.722 9.328 1.00 93.88 203 LEU A CA 1
ATOM 1570 C C . LEU A 1 203 ? -11.669 1.344 7.926 1.00 93.88 203 LEU A C 1
ATOM 1572 O O . LEU A 1 203 ? -10.753 1.151 7.131 1.00 93.88 203 LEU A O 1
ATOM 1576 N N . ASN A 1 204 ? -12.692 2.142 7.615 1.00 96.12 204 ASN A N 1
ATOM 1577 C CA . ASN A 1 204 ? -12.791 2.812 6.315 1.00 96.12 204 ASN A CA 1
ATOM 1578 C C . ASN A 1 204 ? -11.657 3.822 6.084 1.00 96.12 204 ASN A C 1
ATOM 1580 O O . ASN A 1 204 ? -11.133 3.911 4.973 1.00 96.12 204 ASN A O 1
ATOM 1584 N N . LYS A 1 205 ? -11.241 4.557 7.124 1.00 95.19 205 LYS A N 1
ATOM 1585 C CA . LYS A 1 205 ? -10.074 5.451 7.043 1.00 95.19 205 LYS A CA 1
ATOM 1586 C C . LYS A 1 205 ? -8.784 4.665 6.818 1.00 95.19 205 LYS A C 1
ATOM 1588 O O . LYS A 1 205 ? -7.969 5.084 5.997 1.00 95.19 205 LYS A O 1
ATOM 1593 N N . ALA A 1 206 ? -8.618 3.538 7.510 1.00 95.62 206 ALA A N 1
ATOM 1594 C CA . ALA A 1 206 ? -7.474 2.654 7.318 1.00 95.62 206 ALA A CA 1
ATOM 1595 C C . ALA A 1 206 ? -7.446 2.085 5.892 1.00 95.62 206 ALA A C 1
ATOM 1597 O O . ALA A 1 206 ? -6.418 2.162 5.233 1.00 95.62 206 ALA A O 1
ATOM 1598 N N . ASN A 1 207 ? -8.588 1.631 5.369 1.00 97.50 207 ASN A N 1
ATOM 1599 C CA . ASN A 1 207 ? -8.725 1.141 3.997 1.00 97.50 207 ASN A CA 1
ATOM 1600 C C . ASN A 1 207 ? -8.393 2.195 2.941 1.00 97.50 207 ASN A C 1
ATOM 1602 O O . ASN A 1 207 ? -7.749 1.874 1.948 1.00 97.50 207 ASN A O 1
ATOM 1606 N N . ALA A 1 208 ? -8.820 3.445 3.132 1.00 97.38 208 ALA A N 1
ATOM 1607 C CA . ALA A 1 208 ? -8.499 4.524 2.201 1.00 97.38 208 ALA A CA 1
ATOM 1608 C C . ALA A 1 208 ? -6.988 4.793 2.152 1.00 97.38 208 ALA A C 1
ATOM 1610 O O . ALA A 1 208 ? -6.413 4.914 1.074 1.00 97.38 208 ALA A O 1
ATOM 1611 N N . GLN A 1 209 ? -6.340 4.832 3.318 1.00 97.31 209 GLN A N 1
ATOM 1612 C CA . GLN A 1 209 ? -4.892 5.005 3.411 1.00 97.31 209 GLN A CA 1
ATOM 1613 C C . GLN A 1 209 ? -4.136 3.795 2.854 1.00 97.31 209 GLN A C 1
ATOM 1615 O O . GLN A 1 209 ? -3.137 3.962 2.163 1.00 97.31 209 GLN A O 1
ATOM 1620 N N . PHE A 1 210 ? -4.624 2.583 3.115 1.00 98.38 210 PHE A N 1
ATOM 1621 C CA . PHE A 1 210 ? -4.018 1.362 2.606 1.00 98.38 210 PHE A CA 1
ATOM 1622 C C . PHE A 1 210 ? -4.132 1.272 1.081 1.00 98.38 210 PHE A C 1
ATOM 1624 O O . PHE A 1 210 ? -3.147 0.979 0.417 1.00 98.38 210 PHE A O 1
ATOM 1631 N N . ALA A 1 211 ? -5.284 1.630 0.506 1.00 98.50 211 ALA A N 1
ATOM 1632 C CA . ALA A 1 211 ? -5.451 1.719 -0.943 1.00 98.50 211 ALA A CA 1
ATOM 1633 C C . ALA A 1 211 ? -4.469 2.712 -1.589 1.00 98.50 211 ALA A C 1
ATOM 1635 O O . ALA A 1 211 ? -3.977 2.448 -2.680 1.00 98.50 211 ALA A O 1
ATOM 1636 N N . GLU A 1 212 ? -4.158 3.830 -0.924 1.00 98.12 212 GLU A N 1
ATOM 1637 C CA . GLU A 1 212 ? -3.159 4.793 -1.403 1.00 98.12 212 GLU A CA 1
ATOM 1638 C C . GLU A 1 212 ? -1.732 4.220 -1.370 1.00 98.12 212 GLU A C 1
ATOM 1640 O O . GLU A 1 212 ? -0.971 4.418 -2.315 1.00 98.12 212 GLU A O 1
ATOM 1645 N N . VAL A 1 213 ? -1.382 3.478 -0.313 1.00 98.62 213 VAL A N 1
ATOM 1646 C CA . VAL A 1 213 ? -0.092 2.773 -0.216 1.00 98.62 213 VAL A CA 1
ATOM 1647 C C . VAL A 1 213 ? 0.040 1.730 -1.324 1.00 98.62 213 VAL A C 1
ATOM 1649 O O . VAL A 1 213 ? 1.069 1.687 -1.993 1.00 98.62 213 VAL A O 1
ATOM 1652 N N . LEU A 1 214 ? -1.002 0.929 -1.552 1.00 98.75 214 LEU A N 1
ATOM 1653 C CA . LEU A 1 214 ? -1.008 -0.101 -2.591 1.00 98.75 214 LEU A CA 1
ATOM 1654 C C . LEU A 1 214 ? -0.985 0.498 -4.007 1.00 98.75 214 LEU A C 1
ATOM 1656 O O . LEU A 1 214 ? -0.287 -0.031 -4.860 1.00 98.75 214 LEU A O 1
ATOM 1660 N N . ASP A 1 215 ? -1.663 1.627 -4.253 1.00 98.44 215 ASP A N 1
ATOM 1661 C CA . ASP A 1 215 ? -1.574 2.369 -5.527 1.00 98.44 215 ASP A CA 1
ATOM 1662 C C . ASP A 1 215 ? -0.132 2.806 -5.826 1.00 98.44 215 ASP A C 1
ATOM 1664 O O . ASP A 1 215 ? 0.355 2.615 -6.937 1.00 98.44 215 ASP A O 1
ATOM 1668 N N . ILE A 1 216 ? 0.577 3.349 -4.828 1.00 98.38 216 ILE A N 1
ATOM 1669 C CA . ILE A 1 216 ? 1.988 3.736 -4.981 1.00 98.38 216 ILE A CA 1
ATOM 1670 C C . ILE A 1 216 ? 2.874 2.506 -5.169 1.00 98.38 216 ILE A C 1
ATOM 1672 O O . ILE A 1 216 ? 3.754 2.518 -6.025 1.00 98.38 216 ILE A O 1
ATOM 1676 N N . SER A 1 217 ? 2.651 1.453 -4.388 1.00 98.50 217 SER A N 1
ATOM 1677 C CA . SER A 1 217 ? 3.445 0.229 -4.461 1.00 98.50 217 SER A CA 1
ATOM 1678 C C . SER A 1 217 ? 3.319 -0.460 -5.825 1.00 98.50 217 SER A C 1
ATOM 1680 O O . SER A 1 217 ? 4.334 -0.774 -6.446 1.00 98.50 217 SER A O 1
ATOM 1682 N N . LEU A 1 218 ? 2.096 -0.581 -6.358 1.00 98.38 218 LEU A N 1
ATOM 1683 C CA . LEU A 1 218 ? 1.863 -1.074 -7.719 1.00 98.38 218 LEU A CA 1
ATOM 1684 C C . LEU A 1 218 ? 2.530 -0.186 -8.762 1.00 98.38 218 LEU A C 1
ATOM 1686 O O . LEU A 1 218 ? 3.185 -0.699 -9.663 1.00 98.38 218 LEU A O 1
ATOM 1690 N N . ALA A 1 219 ? 2.416 1.137 -8.626 1.00 97.44 219 ALA A N 1
ATOM 1691 C CA . ALA A 1 219 ? 3.084 2.056 -9.537 1.00 97.44 219 ALA A CA 1
ATOM 1692 C C . ALA A 1 219 ? 4.612 1.876 -9.527 1.00 97.44 219 ALA A C 1
ATOM 1694 O O . ALA A 1 219 ? 5.218 1.876 -10.591 1.00 97.44 219 ALA A O 1
ATOM 1695 N N . CYS A 1 220 ? 5.224 1.646 -8.359 1.00 97.31 220 CYS A N 1
ATOM 1696 C CA . CYS A 1 220 ? 6.654 1.336 -8.247 1.00 97.31 220 CYS A CA 1
ATOM 1697 C C . CYS A 1 220 ? 7.006 0.032 -8.981 1.00 97.31 220 CYS A C 1
ATOM 1699 O O . CYS A 1 220 ? 7.975 -0.001 -9.737 1.00 97.31 220 CYS A O 1
ATOM 1701 N N . ALA A 1 221 ? 6.213 -1.027 -8.787 1.00 96.25 221 ALA A N 1
ATOM 1702 C CA . ALA A 1 221 ? 6.431 -2.312 -9.450 1.00 96.25 221 ALA A CA 1
ATOM 1703 C C . ALA A 1 221 ? 6.296 -2.199 -10.978 1.00 96.25 221 ALA A C 1
ATOM 1705 O O . ALA A 1 221 ? 7.122 -2.731 -11.712 1.00 96.25 221 ALA A O 1
ATOM 1706 N N . PHE A 1 222 ? 5.297 -1.458 -11.460 1.00 95.94 222 PHE A N 1
ATOM 1707 C CA . PHE A 1 222 ? 5.085 -1.201 -12.884 1.00 95.94 222 PHE A CA 1
ATOM 1708 C C . PHE A 1 222 ? 6.194 -0.342 -13.502 1.00 95.94 222 PHE A C 1
ATOM 1710 O O . PHE A 1 222 ? 6.699 -0.677 -14.568 1.00 95.94 222 PHE A O 1
ATOM 1717 N N . GLU A 1 223 ? 6.620 0.729 -12.831 1.00 94.44 223 GLU A N 1
ATOM 1718 C CA . GLU A 1 223 ? 7.714 1.595 -13.292 1.00 94.44 223 GLU A CA 1
ATOM 1719 C C . GLU A 1 223 ? 9.065 0.872 -13.361 1.00 94.44 223 GLU A C 1
ATOM 1721 O O . GLU A 1 223 ? 9.892 1.170 -14.229 1.00 94.44 223 GLU A O 1
ATOM 1726 N N . ALA A 1 224 ? 9.287 -0.101 -12.474 1.00 91.12 224 ALA A N 1
ATOM 1727 C CA . ALA A 1 224 ? 10.461 -0.966 -12.500 1.00 91.12 224 ALA A CA 1
ATOM 1728 C C . ALA A 1 224 ? 10.372 -2.083 -13.560 1.00 91.12 224 ALA A C 1
ATOM 1730 O O . ALA A 1 224 ? 11.380 -2.738 -13.843 1.00 91.12 224 ALA A O 1
ATOM 1731 N N . PHE A 1 225 ? 9.197 -2.296 -14.163 1.00 90.94 225 PHE A N 1
ATOM 1732 C CA . PHE A 1 225 ? 8.963 -3.362 -15.130 1.00 90.94 225 PHE A CA 1
ATOM 1733 C C . PHE A 1 225 ? 9.322 -2.969 -16.574 1.00 90.94 225 PHE A C 1
ATOM 1735 O O . PHE A 1 225 ? 9.610 -1.808 -16.888 1.00 90.94 225 PHE A O 1
ATOM 1742 N N . ASP A 1 226 ? 9.339 -3.961 -17.467 1.00 84.88 226 ASP A N 1
ATOM 1743 C CA . ASP A 1 226 ? 9.464 -3.736 -18.907 1.00 84.88 226 ASP A CA 1
ATOM 1744 C C . ASP A 1 226 ? 8.127 -3.258 -19.488 1.00 84.88 226 ASP A C 1
ATOM 1746 O O . ASP A 1 226 ? 7.092 -3.885 -19.266 1.00 84.88 226 ASP A O 1
ATOM 1750 N N . GLY A 1 227 ? 8.144 -2.164 -20.254 1.00 81.19 227 GLY A N 1
ATOM 1751 C CA . GLY A 1 227 ? 6.924 -1.560 -20.797 1.00 81.19 227 GLY A CA 1
ATOM 1752 C C . GLY A 1 227 ? 6.174 -2.470 -21.775 1.00 81.19 227 GLY A C 1
ATOM 1753 O O . GLY A 1 227 ? 4.946 -2.494 -21.760 1.00 81.19 227 GLY A O 1
ATOM 1754 N N . GLY A 1 228 ? 6.883 -3.261 -22.587 1.00 81.88 228 GLY A N 1
ATOM 1755 C CA . GLY A 1 228 ? 6.254 -4.175 -23.543 1.00 81.88 228 GLY A CA 1
ATOM 1756 C C . GLY A 1 228 ? 5.499 -5.302 -22.839 1.00 81.88 228 GLY A C 1
ATOM 1757 O O . GLY A 1 228 ? 4.325 -5.537 -23.121 1.00 81.88 228 GLY A O 1
ATOM 1758 N N . LEU A 1 229 ? 6.146 -5.954 -21.869 1.00 87.06 229 LEU A N 1
ATOM 1759 C CA . LEU A 1 229 ? 5.517 -7.007 -21.061 1.00 87.06 229 LEU A CA 1
ATOM 1760 C C . LEU A 1 229 ? 4.418 -6.462 -20.139 1.00 87.06 229 LEU A C 1
ATOM 1762 O O . LEU A 1 229 ? 3.444 -7.161 -19.857 1.00 87.06 229 LEU A O 1
ATOM 1766 N N . LEU A 1 230 ? 4.553 -5.219 -19.674 1.00 91.25 230 LEU A N 1
ATOM 1767 C CA . LEU A 1 230 ? 3.547 -4.571 -18.840 1.00 91.25 230 LEU A CA 1
ATOM 1768 C C . LEU A 1 230 ? 2.239 -4.319 -19.596 1.00 91.25 230 LEU A C 1
ATOM 1770 O O . LEU A 1 230 ? 1.165 -4.486 -19.016 1.00 91.25 230 LEU A O 1
ATOM 1774 N N . GLY A 1 231 ? 2.325 -3.972 -20.883 1.00 89.88 231 GLY A N 1
ATOM 1775 C CA . GLY A 1 231 ? 1.159 -3.869 -21.757 1.00 89.88 231 GLY A CA 1
ATOM 1776 C C . GLY A 1 231 ? 0.329 -5.150 -21.712 1.00 89.88 231 GLY A C 1
ATOM 1777 O O . GLY A 1 231 ? -0.837 -5.102 -21.332 1.00 89.88 231 GLY A O 1
ATOM 1778 N N . ASP A 1 232 ? 0.947 -6.305 -21.975 1.00 89.19 232 ASP A N 1
ATOM 1779 C CA . ASP A 1 232 ? 0.283 -7.616 -21.907 1.00 89.19 232 ASP A CA 1
ATOM 1780 C C . ASP A 1 232 ? -0.404 -7.869 -20.550 1.00 89.19 232 ASP A C 1
ATOM 1782 O O . ASP A 1 232 ? -1.520 -8.385 -20.523 1.00 89.19 232 ASP A O 1
ATOM 1786 N N . ILE A 1 233 ? 0.201 -7.462 -19.426 1.00 92.81 233 ILE A N 1
ATOM 1787 C CA . ILE A 1 233 ? -0.407 -7.600 -18.088 1.00 92.81 233 ILE A CA 1
ATOM 1788 C C . ILE A 1 233 ? -1.690 -6.775 -17.975 1.00 92.81 233 ILE A C 1
ATOM 1790 O O . ILE A 1 233 ? -2.734 -7.303 -17.580 1.00 92.81 233 ILE A O 1
ATOM 1794 N N . PHE A 1 234 ? -1.634 -5.485 -18.316 1.00 92.25 234 PHE A N 1
ATOM 1795 C CA . PHE A 1 234 ? -2.824 -4.633 -18.275 1.00 92.25 234 PHE A CA 1
ATOM 1796 C C . PHE A 1 234 ? -3.917 -5.185 -19.184 1.00 92.25 234 PHE A C 1
ATOM 1798 O O . PHE A 1 234 ? -5.072 -5.271 -18.779 1.00 92.25 234 PHE A O 1
ATOM 1805 N N . VAL A 1 235 ? -3.520 -5.619 -20.376 1.00 87.38 235 VAL A N 1
ATOM 1806 C CA . VAL A 1 235 ? -4.393 -6.074 -21.450 1.00 87.38 235 VAL A CA 1
ATOM 1807 C C . VAL A 1 235 ? -5.096 -7.396 -21.168 1.00 87.38 235 VAL A C 1
ATOM 1809 O O . VAL A 1 235 ? -6.280 -7.534 -21.472 1.00 87.38 235 VAL A O 1
ATOM 1812 N N . GLN A 1 236 ? -4.343 -8.391 -20.709 1.00 86.19 236 GLN A N 1
ATOM 1813 C CA . GLN A 1 236 ? -4.761 -9.795 -20.691 1.00 86.19 236 GLN A CA 1
ATOM 1814 C C . GLN A 1 236 ? -5.071 -10.293 -19.278 1.00 86.19 236 GLN A C 1
ATOM 1816 O O . GLN A 1 236 ? -5.606 -11.385 -19.117 1.00 86.19 236 GLN A O 1
ATOM 1821 N N . VAL A 1 237 ? -4.703 -9.528 -18.245 1.00 90.50 237 VAL A N 1
ATOM 1822 C CA . VAL A 1 237 ? -4.898 -9.930 -16.846 1.00 90.50 237 VAL A CA 1
ATOM 1823 C C . VAL A 1 237 ? -5.761 -8.919 -16.103 1.00 90.50 237 VAL A C 1
ATOM 1825 O O . VAL A 1 237 ? -6.778 -9.286 -15.518 1.00 90.50 237 VAL A O 1
ATOM 1828 N N . LEU A 1 238 ? -5.373 -7.641 -16.112 1.00 93.38 238 LEU A N 1
ATOM 1829 C CA . LEU A 1 238 ? -6.005 -6.642 -15.245 1.00 93.38 238 LEU A CA 1
ATOM 1830 C C . LEU A 1 238 ? -7.312 -6.093 -15.833 1.00 93.38 238 LEU A C 1
ATOM 1832 O O . LEU A 1 238 ? -8.310 -5.999 -15.115 1.00 93.38 238 LEU A O 1
ATOM 1836 N N . ASP A 1 239 ? -7.344 -5.757 -17.126 1.00 89.50 239 ASP 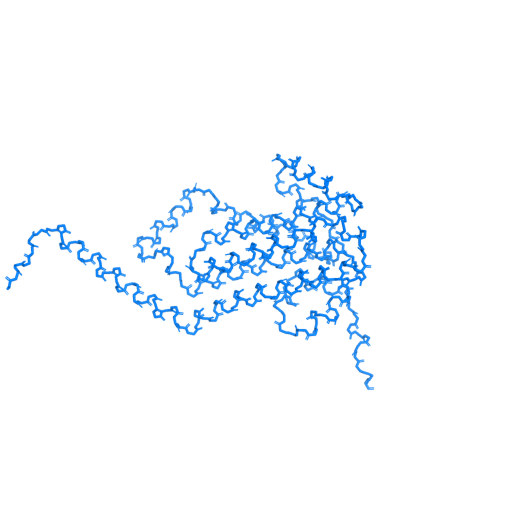A N 1
ATOM 1837 C CA . ASP A 1 239 ? -8.546 -5.236 -17.796 1.00 89.50 239 ASP A CA 1
ATOM 1838 C C . ASP A 1 239 ? -9.630 -6.318 -17.987 1.00 89.50 239 ASP A C 1
ATOM 1840 O O . ASP A 1 239 ? -10.820 -6.002 -17.912 1.00 89.50 239 ASP A O 1
ATOM 1844 N N . ASP A 1 240 ? -9.247 -7.597 -18.099 1.00 88.25 240 ASP A N 1
ATOM 1845 C CA . ASP A 1 240 ? -10.180 -8.741 -18.086 1.00 88.25 240 ASP A CA 1
ATOM 1846 C C . ASP A 1 240 ? -10.833 -8.957 -16.707 1.00 88.25 240 ASP A C 1
ATOM 1848 O O . ASP A 1 240 ? -11.847 -9.653 -16.580 1.00 88.25 240 ASP A O 1
ATOM 1852 N N . HIS A 1 241 ? -10.311 -8.300 -15.666 1.00 90.88 241 HIS A N 1
ATOM 1853 C CA . HIS A 1 241 ? -10.902 -8.242 -14.337 1.00 90.88 241 HIS A CA 1
ATOM 1854 C C . HIS A 1 241 ? -11.528 -6.852 -14.080 1.00 90.88 241 HIS A C 1
ATOM 1856 O O . HIS A 1 241 ? -10.960 -6.014 -13.373 1.00 90.88 241 HIS A O 1
ATOM 1862 N N . PRO A 1 242 ? -12.752 -6.565 -14.576 1.00 88.75 242 PRO A N 1
ATOM 1863 C CA . PRO A 1 242 ? -13.333 -5.212 -14.580 1.00 88.75 242 PRO A CA 1
ATOM 1864 C C . PRO A 1 242 ? -13.606 -4.635 -13.183 1.00 88.75 242 PRO A C 1
ATOM 1866 O O . PRO A 1 242 ? -13.846 -3.437 -13.027 1.00 88.75 242 PRO A O 1
ATOM 1869 N N . LYS A 1 243 ? -13.612 -5.489 -12.152 1.00 93.94 243 LYS A N 1
ATOM 1870 C CA . LYS A 1 243 ? -13.797 -5.100 -10.748 1.00 93.94 243 LYS A CA 1
ATOM 1871 C C . LYS A 1 243 ? -12.482 -4.930 -9.988 1.00 93.94 243 LYS A C 1
ATOM 1873 O O . LYS A 1 243 ? -12.542 -4.667 -8.790 1.00 93.94 243 LYS A O 1
ATOM 1878 N N . TRP A 1 244 ? -11.335 -5.067 -10.656 1.00 97.12 244 TRP A N 1
ATOM 1879 C CA . TRP A 1 244 ? -10.027 -4.889 -10.036 1.00 97.12 244 TRP A CA 1
ATOM 1880 C C . TRP A 1 244 ? -9.926 -3.503 -9.385 1.00 97.12 244 TRP A C 1
ATOM 1882 O O . TRP A 1 244 ? -10.226 -2.470 -9.994 1.00 97.12 244 TRP A O 1
ATOM 1892 N N . ALA A 1 245 ? -9.550 -3.484 -8.108 1.00 97.06 245 ALA A N 1
ATOM 1893 C CA . ALA A 1 245 ? -9.679 -2.338 -7.217 1.00 97.06 245 ALA A CA 1
ATOM 1894 C C . ALA A 1 245 ? -8.878 -1.101 -7.642 1.00 97.06 245 ALA A C 1
ATOM 1896 O O . ALA A 1 245 ? -9.205 0.004 -7.196 1.00 97.06 245 ALA A O 1
ATOM 1897 N N . PHE A 1 246 ? -7.847 -1.283 -8.469 1.00 97.69 246 PHE A N 1
ATOM 1898 C CA . PHE A 1 246 ? -6.844 -0.265 -8.779 1.00 97.69 246 PHE A CA 1
ATOM 1899 C C . PHE A 1 246 ? -7.016 0.387 -10.154 1.00 97.69 246 PHE A C 1
ATOM 1901 O O . PHE A 1 246 ? -6.390 1.405 -10.421 1.00 97.69 246 PHE A O 1
ATOM 1908 N N . HIS A 1 247 ? -7.968 -0.069 -10.979 1.00 95.12 247 HIS A N 1
ATOM 1909 C CA . HIS A 1 247 ? -8.299 0.574 -12.267 1.00 95.12 247 HIS A CA 1
ATOM 1910 C C . HIS A 1 247 ? -8.529 2.084 -12.161 1.00 95.12 247 HIS A C 1
ATOM 1912 O O . HIS A 1 247 ? -8.301 2.857 -13.090 1.00 95.12 247 HIS A O 1
ATOM 1918 N N . LYS A 1 248 ? -9.052 2.519 -11.013 1.00 93.06 248 LYS A N 1
ATOM 1919 C CA . LYS A 1 248 ? -9.452 3.904 -10.781 1.00 93.06 248 LYS A CA 1
ATOM 1920 C C . LYS A 1 248 ? -8.516 4.658 -9.850 1.00 93.06 248 LYS A C 1
ATOM 1922 O O . LYS A 1 248 ? -8.799 5.834 -9.619 1.00 93.06 248 LYS A O 1
ATOM 1927 N N . THR A 1 249 ? -7.468 4.039 -9.315 1.00 95.69 249 THR A N 1
ATOM 1928 C CA . THR A 1 249 ? -6.538 4.758 -8.446 1.00 95.69 249 THR A CA 1
ATOM 1929 C C . THR A 1 249 ? -5.617 5.650 -9.284 1.00 95.69 249 THR A C 1
ATOM 1931 O O . THR A 1 249 ? -5.378 5.342 -10.452 1.00 95.69 249 THR A O 1
ATOM 1934 N N . PRO A 1 250 ? -5.176 6.808 -8.757 1.00 94.31 250 PRO A N 1
ATOM 1935 C CA . PRO A 1 250 ? -4.552 7.835 -9.588 1.00 94.31 250 PRO A CA 1
ATOM 1936 C C . PRO A 1 250 ? -3.308 7.364 -10.350 1.00 94.31 250 PRO A C 1
ATOM 1938 O O . PRO A 1 250 ? -3.213 7.617 -11.548 1.00 94.31 250 PRO A O 1
ATOM 1941 N N . LEU A 1 251 ? -2.378 6.666 -9.687 1.00 96.12 251 LEU A N 1
ATOM 1942 C CA . LEU A 1 251 ? -1.100 6.304 -10.309 1.00 96.12 251 LEU A CA 1
ATOM 1943 C C . LEU A 1 251 ? -1.254 5.125 -11.264 1.00 96.12 251 LEU A C 1
ATOM 1945 O O . LEU A 1 251 ? -0.783 5.189 -12.396 1.00 96.12 251 LEU A O 1
ATOM 1949 N N . VAL A 1 252 ? -1.978 4.085 -10.850 1.00 95.69 252 VAL A N 1
ATOM 1950 C CA . VAL A 1 252 ? -2.250 2.932 -11.719 1.00 95.69 252 VAL A CA 1
ATOM 1951 C C . VAL A 1 252 ? -3.045 3.340 -12.959 1.00 95.69 252 VAL A C 1
ATOM 1953 O O . VAL A 1 252 ? -2.727 2.890 -14.056 1.00 95.69 252 VAL A O 1
ATOM 1956 N N . ARG A 1 253 ? -4.036 4.234 -12.828 1.00 94.50 253 ARG A N 1
ATOM 1957 C CA . ARG A 1 253 ? -4.766 4.773 -13.987 1.00 94.50 253 ARG A CA 1
ATOM 1958 C C . ARG A 1 253 ? -3.842 5.542 -14.929 1.00 94.50 253 ARG A C 1
ATOM 1960 O O . ARG A 1 253 ? -3.954 5.373 -16.139 1.00 94.50 253 ARG A O 1
ATOM 1967 N N . SER A 1 254 ? -2.965 6.381 -14.377 1.00 93.88 254 SER A N 1
ATOM 1968 C CA . SER A 1 254 ? -1.984 7.144 -15.153 1.00 93.88 254 SER A CA 1
ATOM 1969 C C . SER A 1 254 ? -1.096 6.200 -15.976 1.00 93.88 254 SER A C 1
ATOM 1971 O O . SER A 1 254 ? -1.036 6.329 -17.194 1.00 93.88 254 SER A O 1
ATOM 1973 N N . ILE A 1 255 ? -0.548 5.153 -15.353 1.00 94.19 255 ILE A N 1
ATOM 1974 C CA . ILE A 1 255 ? 0.254 4.125 -16.037 1.00 94.19 255 ILE A CA 1
ATOM 1975 C C . ILE A 1 255 ? -0.569 3.348 -17.071 1.00 94.19 255 ILE A C 1
ATOM 1977 O O . ILE A 1 255 ? -0.121 3.156 -18.195 1.00 94.19 255 ILE A O 1
ATOM 1981 N N . SER A 1 256 ? -1.785 2.917 -16.726 1.00 92.25 256 SER A N 1
ATOM 1982 C CA . SER A 1 256 ? -2.662 2.173 -17.642 1.00 92.25 256 SER A CA 1
ATOM 1983 C C . SER A 1 256 ? -2.941 2.955 -18.931 1.00 92.25 256 SER A C 1
ATOM 1985 O O . SER A 1 256 ? -2.999 2.361 -20.005 1.00 92.25 256 SER A O 1
ATOM 1987 N N . SER A 1 257 ? -3.053 4.286 -18.839 1.00 89.31 257 SER A N 1
ATOM 1988 C CA . SER A 1 257 ? -3.280 5.165 -19.993 1.00 89.31 257 SER A CA 1
ATOM 1989 C C . SER A 1 257 ? -2.116 5.200 -20.991 1.00 89.31 257 SER A C 1
ATOM 1991 O O . SER A 1 257 ? -2.325 5.524 -22.156 1.00 89.31 257 SER A O 1
ATOM 1993 N N . HIS A 1 258 ? -0.910 4.801 -20.572 1.00 85.50 258 HIS A N 1
ATOM 1994 C CA . HIS A 1 258 ? 0.241 4.637 -21.462 1.00 85.50 258 HIS A CA 1
ATOM 1995 C C . HIS A 1 258 ? 0.026 3.512 -22.485 1.00 85.50 258 HIS A C 1
ATOM 1997 O O . HIS A 1 258 ? 0.563 3.547 -23.589 1.00 85.50 258 HIS A O 1
ATOM 2003 N N . PHE A 1 259 ? -0.788 2.521 -22.125 1.00 84.25 259 PHE A N 1
ATOM 2004 C CA . PHE A 1 259 ? -1.098 1.353 -22.936 1.00 84.25 259 PHE A CA 1
ATOM 2005 C C . PHE A 1 259 ? -2.493 1.489 -23.545 1.00 84.25 259 PHE A C 1
ATOM 2007 O O . PHE A 1 259 ? -3.273 0.553 -23.479 1.00 84.25 259 PHE A O 1
ATOM 2014 N N . ASP A 1 260 ? -2.886 2.644 -24.085 1.00 66.19 260 ASP A N 1
ATOM 2015 C CA . ASP A 1 260 ? -4.241 2.807 -24.631 1.00 66.19 260 ASP A CA 1
ATOM 2016 C C . ASP A 1 260 ? -4.409 2.114 -26.007 1.00 66.19 260 ASP A C 1
ATOM 2018 O O . ASP A 1 260 ? -4.523 2.746 -27.052 1.00 66.19 260 ASP A O 1
ATOM 2022 N N . TYR A 1 261 ? -4.437 0.776 -26.009 1.00 65.00 261 TYR A N 1
ATOM 2023 C CA . TYR A 1 261 ? -4.812 -0.092 -27.141 1.00 65.00 261 TYR A CA 1
ATOM 2024 C C . TYR A 1 261 ? -6.347 -0.235 -27.266 1.00 65.00 261 TYR A C 1
ATOM 2026 O O . TYR A 1 261 ? -6.858 -1.002 -28.088 1.00 65.00 261 TYR A O 1
ATOM 2034 N N . LYS A 1 262 ? -7.130 0.482 -26.441 1.00 56.44 262 LYS A N 1
ATOM 2035 C CA . LYS A 1 262 ? -8.597 0.336 -26.356 1.00 56.44 262 LYS A CA 1
ATOM 2036 C C . LYS A 1 262 ? -9.310 0.835 -27.614 1.00 56.44 262 LYS A C 1
ATOM 2038 O O . LYS A 1 262 ? -10.427 0.394 -27.880 1.00 56.44 262 LYS A O 1
ATOM 2043 N N . ALA A 1 263 ? -8.661 1.679 -28.421 1.00 51.59 263 ALA A N 1
ATOM 2044 C CA . ALA A 1 263 ? -9.132 2.050 -29.755 1.00 51.59 263 ALA A CA 1
ATOM 2045 C C . ALA A 1 263 ? -9.071 0.877 -30.757 1.00 51.59 263 ALA A C 1
ATOM 2047 O O . ALA A 1 263 ? -9.954 0.755 -31.601 1.00 51.59 263 ALA A O 1
ATOM 2048 N N . GLU A 1 264 ? -8.084 -0.016 -30.631 1.00 53.41 264 GLU A N 1
ATOM 2049 C CA . GLU A 1 264 ? -7.874 -1.158 -31.538 1.00 53.41 264 GLU A CA 1
ATOM 2050 C C . GLU A 1 264 ? -8.783 -2.357 -31.218 1.00 53.41 264 GLU A C 1
ATOM 2052 O O . GLU A 1 264 ? -9.004 -3.221 -32.064 1.00 53.41 264 GLU A O 1
ATOM 2057 N N . ARG A 1 265 ? -9.343 -2.409 -30.001 1.00 55.12 265 ARG A N 1
ATOM 2058 C CA . ARG A 1 265 ? -10.244 -3.479 -29.533 1.00 55.12 265 ARG A CA 1
ATOM 2059 C C . ARG A 1 265 ? -11.733 -3.148 -29.613 1.00 55.12 265 ARG A C 1
ATOM 2061 O O . ARG A 1 265 ? -12.554 -3.984 -29.232 1.00 55.12 265 ARG A O 1
ATOM 2068 N N . GLN A 1 266 ? -12.111 -1.958 -30.085 1.00 47.66 266 GLN A N 1
ATOM 2069 C CA . GLN A 1 266 ? -13.520 -1.705 -30.384 1.00 47.66 266 GLN A CA 1
ATOM 2070 C C . GLN A 1 266 ? -13.925 -2.561 -31.592 1.00 47.66 266 GLN A C 1
ATOM 2072 O O . GLN A 1 266 ? -13.241 -2.510 -32.616 1.00 47.66 266 GLN A O 1
ATOM 2077 N N . PRO A 1 267 ? -15.012 -3.352 -31.510 1.00 47.62 267 PRO A N 1
ATOM 2078 C CA . PRO A 1 267 ? -15.518 -4.045 -32.685 1.00 47.62 267 PRO A CA 1
ATOM 2079 C C . PRO A 1 267 ? -15.812 -3.009 -33.783 1.00 47.62 267 PRO A C 1
ATOM 2081 O O . PRO A 1 267 ? -16.259 -1.902 -33.453 1.00 47.62 267 PRO A O 1
ATOM 2084 N N . PRO A 1 268 ? -15.550 -3.325 -35.067 1.00 49.94 268 PRO A N 1
ATOM 2085 C CA . PRO A 1 268 ? -15.889 -2.417 -36.153 1.00 49.94 268 PRO A CA 1
ATOM 2086 C C . PRO A 1 268 ? -17.376 -2.069 -36.043 1.00 49.94 268 PRO A C 1
ATOM 2088 O O . PRO A 1 268 ? -18.210 -2.960 -35.869 1.00 49.94 268 PRO A O 1
ATOM 2091 N N . ARG A 1 269 ? -17.668 -0.764 -36.047 1.00 46.19 269 ARG A N 1
ATOM 2092 C CA . ARG A 1 269 ? -19.036 -0.237 -35.999 1.00 46.19 269 ARG A CA 1
ATOM 2093 C C . ARG A 1 269 ? -19.857 -0.696 -37.193 1.00 46.19 269 ARG A C 1
ATOM 2095 O O . ARG A 1 269 ? -19.286 -0.741 -38.305 1.00 46.19 269 ARG A O 1
#